Protein AF-A0AA94JMG3-F1 (afdb_monomer)

Radius of gyration: 19.91 Å; Cα contacts (8 Å, |Δi|>4): 118; chains: 1; bounding box: 40×48×63 Å

Sequence (187 aa):
MLKREDYLAIIEEIRNTDKKSIDEFIEKILEPIRSENENFIEILYKDIFYLIKDIDRKGENDLLIENGDLILENGEIKLTGYQSRLHNLSIWLHMEVCKKFMEENPFKFTENMENFETNFLKKPNYTPEYKAKLDKIKRSLKKERKLNLGENDSFWNKILDIDNLELKPNIAGIGLNFNEIINKFRK

Structure (mmCIF, N/CA/C/O backbone):
data_AF-A0AA94JMG3-F1
#
_entry.id   AF-A0AA94JMG3-F1
#
loop_
_atom_site.group_PDB
_atom_site.id
_atom_site.type_symbol
_atom_site.label_atom_id
_atom_site.label_alt_id
_atom_site.label_comp_id
_atom_site.label_asym_id
_atom_site.label_entity_id
_atom_site.label_seq_id
_atom_site.pdbx_PDB_ins_code
_atom_site.Cartn_x
_atom_site.Cartn_y
_atom_site.Cartn_z
_atom_site.occupancy
_atom_site.B_iso_or_equiv
_atom_site.auth_seq_id
_atom_site.auth_comp_id
_atom_site.auth_asym_id
_atom_site.auth_atom_id
_atom_site.pdbx_PDB_model_num
ATOM 1 N N . MET A 1 1 ? -15.130 -8.230 8.789 1.00 62.94 1 MET A N 1
ATOM 2 C CA . MET A 1 1 ? -13.656 -8.220 8.692 1.00 62.94 1 MET A CA 1
ATOM 3 C C . MET A 1 1 ? -13.246 -9.166 7.578 1.00 62.94 1 MET A C 1
ATOM 5 O O . MET A 1 1 ? -13.443 -10.369 7.720 1.00 62.94 1 MET A O 1
ATOM 9 N N . LEU A 1 2 ? -12.743 -8.615 6.472 1.00 76.62 2 LEU A N 1
ATOM 10 C CA . LEU A 1 2 ? -12.235 -9.385 5.330 1.00 76.62 2 LEU A CA 1
ATOM 11 C C . LEU A 1 2 ? -11.168 -10.396 5.735 1.00 76.62 2 LEU A C 1
ATOM 13 O O . LEU A 1 2 ? -10.372 -10.154 6.653 1.00 76.62 2 LEU A O 1
ATOM 17 N N . LYS A 1 3 ? -11.124 -11.508 5.004 1.00 82.31 3 LYS A N 1
ATOM 18 C CA . LYS A 1 3 ? -10.050 -12.487 5.124 1.00 82.31 3 LYS A CA 1
ATOM 19 C C . LYS A 1 3 ? -8.797 -11.940 4.454 1.00 82.31 3 LYS A C 1
ATOM 21 O O . LYS A 1 3 ? -8.853 -11.112 3.551 1.00 82.31 3 LYS A O 1
ATOM 26 N N . ARG A 1 4 ? -7.636 -12.421 4.895 1.00 82.31 4 ARG A N 1
ATOM 27 C CA . ARG A 1 4 ? -6.336 -12.004 4.351 1.00 82.31 4 ARG A CA 1
ATOM 28 C C . ARG A 1 4 ? -6.223 -12.309 2.856 1.00 82.31 4 ARG A C 1
ATOM 30 O O . ARG A 1 4 ? -5.661 -11.524 2.106 1.00 82.31 4 ARG A O 1
ATOM 37 N N . GLU A 1 5 ? -6.808 -13.414 2.418 1.00 83.06 5 GLU A N 1
ATOM 38 C CA . GLU A 1 5 ? -6.897 -13.806 1.013 1.00 83.06 5 GLU A CA 1
ATOM 39 C C . GLU A 1 5 ? -7.604 -12.756 0.148 1.00 83.06 5 GLU A C 1
ATOM 41 O O . GLU A 1 5 ? -7.186 -12.538 -0.988 1.00 83.06 5 GLU A O 1
ATOM 46 N N . ASP A 1 6 ? -8.608 -12.070 0.695 1.00 86.00 6 ASP A N 1
ATOM 47 C CA . ASP A 1 6 ? -9.383 -11.069 -0.037 1.00 86.00 6 ASP A CA 1
ATOM 48 C C . ASP A 1 6 ? -8.525 -9.828 -0.339 1.00 86.00 6 ASP A C 1
ATOM 50 O O . ASP A 1 6 ? -8.570 -9.296 -1.446 1.00 86.00 6 ASP A O 1
ATOM 54 N N . TYR A 1 7 ? -7.656 -9.418 0.594 1.00 86.94 7 TYR A N 1
ATOM 55 C CA . TYR A 1 7 ? -6.696 -8.328 0.363 1.00 86.94 7 TYR A CA 1
ATOM 56 C C . TYR A 1 7 ? -5.711 -8.660 -0.761 1.00 86.94 7 TYR A C 1
ATOM 58 O O . TYR A 1 7 ? -5.413 -7.804 -1.591 1.00 86.94 7 TYR A O 1
ATOM 66 N N . LEU A 1 8 ? -5.229 -9.905 -0.831 1.00 87.25 8 LEU A N 1
ATOM 67 C CA . LEU A 1 8 ? -4.339 -10.335 -1.915 1.00 87.25 8 LEU A CA 1
ATOM 68 C C . LEU A 1 8 ? -5.051 -10.319 -3.265 1.00 87.25 8 LEU A C 1
ATOM 70 O O . LEU A 1 8 ? -4.459 -9.882 -4.246 1.00 87.25 8 LEU A O 1
ATOM 74 N N . ALA A 1 9 ? -6.310 -10.759 -3.312 1.00 86.19 9 ALA A N 1
ATOM 75 C CA . ALA A 1 9 ? -7.111 -10.713 -4.530 1.00 86.19 9 ALA A CA 1
ATOM 76 C C . ALA A 1 9 ? -7.317 -9.268 -5.012 1.00 86.19 9 ALA A C 1
ATOM 78 O O . ALA A 1 9 ? -7.120 -8.987 -6.191 1.00 86.19 9 ALA A O 1
ATOM 79 N N . ILE A 1 10 ? -7.617 -8.344 -4.093 1.00 87.38 10 ILE A N 1
ATOM 80 C CA . ILE A 1 10 ? -7.746 -6.911 -4.387 1.00 87.38 10 ILE A CA 1
ATOM 81 C C . ILE A 1 10 ? -6.427 -6.349 -4.930 1.00 87.38 10 ILE A C 1
ATOM 83 O O . ILE A 1 10 ? -6.424 -5.692 -5.969 1.00 87.38 10 ILE A O 1
ATOM 87 N N . ILE A 1 11 ? -5.297 -6.633 -4.272 1.00 87.62 11 ILE A N 1
ATOM 88 C CA . ILE A 1 11 ? -3.964 -6.189 -4.714 1.00 87.62 11 ILE A CA 1
ATOM 89 C C . ILE A 1 11 ? -3.651 -6.710 -6.120 1.00 87.62 11 ILE A C 1
ATOM 91 O O . ILE A 1 11 ? -3.159 -5.955 -6.959 1.00 87.62 11 ILE A O 1
ATOM 95 N N . GLU A 1 12 ? -3.936 -7.980 -6.398 1.00 83.06 12 GLU A N 1
ATOM 96 C CA . GLU A 1 12 ? -3.736 -8.560 -7.725 1.00 83.06 12 GLU A CA 1
ATOM 97 C C . GLU A 1 12 ? -4.670 -7.939 -8.773 1.00 83.06 12 GLU A C 1
ATOM 99 O O . GLU A 1 12 ? -4.230 -7.665 -9.889 1.00 83.06 12 GLU A O 1
ATOM 104 N N . GLU A 1 13 ? -5.929 -7.639 -8.442 1.00 82.56 13 GLU A N 1
ATOM 105 C CA . GLU A 1 13 ? -6.830 -6.936 -9.364 1.00 82.56 13 GLU A CA 1
ATOM 106 C C . GLU A 1 13 ? -6.318 -5.519 -9.667 1.00 82.56 13 GLU A C 1
ATOM 108 O O . GLU A 1 13 ? -6.234 -5.135 -10.836 1.00 82.56 13 GLU A O 1
ATOM 113 N N . ILE A 1 14 ? -5.876 -4.762 -8.655 1.00 80.75 14 ILE A N 1
ATOM 114 C CA . ILE A 1 14 ? -5.303 -3.415 -8.840 1.00 80.75 14 ILE A CA 1
ATOM 115 C C . ILE A 1 14 ? -4.119 -3.450 -9.809 1.00 80.75 14 ILE A C 1
ATOM 117 O O . ILE A 1 14 ? -3.979 -2.548 -10.639 1.00 80.75 14 ILE A O 1
ATOM 121 N N . ARG A 1 15 ? -3.277 -4.486 -9.709 1.00 77.31 15 ARG A N 1
ATOM 122 C CA . ARG A 1 15 ? -2.100 -4.678 -10.565 1.00 77.31 15 ARG A CA 1
ATOM 123 C C .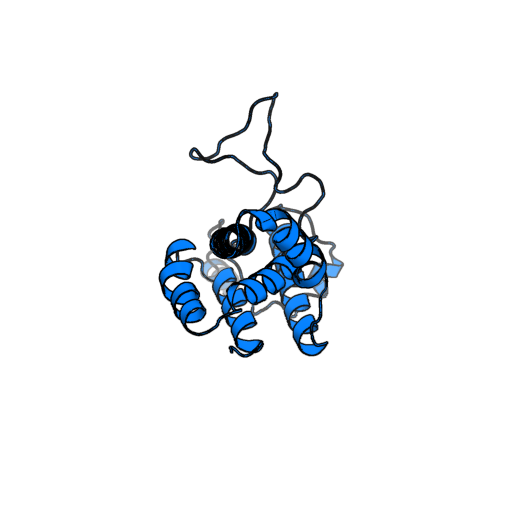 ARG A 1 15 ? -2.457 -5.068 -11.997 1.00 77.31 15 ARG A C 1
ATOM 125 O O . ARG A 1 15 ? -1.838 -4.548 -12.915 1.00 77.31 15 ARG A O 1
ATOM 132 N N . ASN A 1 16 ? -3.428 -5.963 -12.183 1.00 68.75 16 ASN A N 1
ATOM 133 C CA . ASN A 1 16 ? -3.716 -6.597 -13.477 1.00 68.75 16 ASN A CA 1
ATOM 134 C C . ASN A 1 16 ? -4.767 -5.862 -14.324 1.00 68.75 16 ASN A C 1
ATOM 136 O O . ASN A 1 16 ? -5.059 -6.271 -15.450 1.00 68.75 16 ASN A O 1
ATOM 140 N N . THR A 1 17 ? -5.379 -4.799 -13.803 1.00 60.16 17 THR A N 1
ATOM 141 C CA . THR A 1 17 ? -6.456 -4.116 -14.523 1.00 60.16 17 THR A CA 1
ATOM 142 C C . THR A 1 17 ? -5.913 -3.048 -15.475 1.00 60.16 17 THR A C 1
ATOM 144 O O . THR A 1 17 ? -5.851 -1.870 -15.131 1.00 60.16 17 THR A O 1
ATOM 147 N N . ASP A 1 18 ? -5.616 -3.446 -16.714 1.00 53.00 18 ASP A N 1
ATOM 148 C CA . ASP A 1 18 ? -5.257 -2.531 -17.817 1.00 53.00 18 ASP A CA 1
ATOM 149 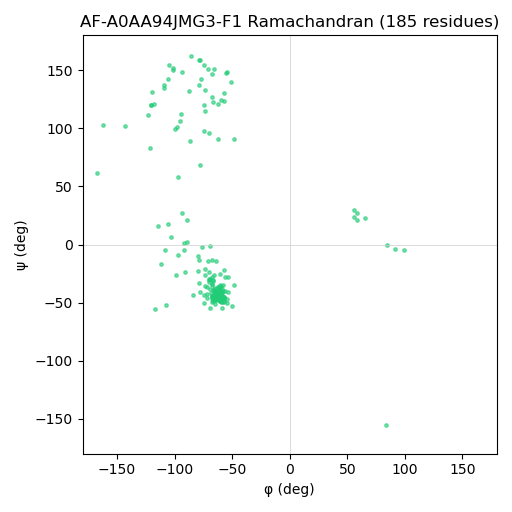C C . ASP A 1 18 ? -6.431 -1.633 -18.273 1.00 53.00 18 ASP A C 1
ATOM 151 O O . ASP A 1 18 ? -6.237 -0.685 -19.030 1.00 53.00 18 ASP A O 1
ATOM 155 N N . LYS A 1 19 ? -7.672 -1.935 -17.855 1.00 49.75 19 LYS A N 1
ATOM 156 C CA . LYS A 1 19 ? -8.902 -1.360 -18.442 1.00 49.75 19 LYS A CA 1
ATOM 157 C C . LYS A 1 19 ? -9.707 -0.402 -17.560 1.00 49.75 19 LYS A C 1
ATOM 159 O O . LYS A 1 19 ? -10.564 0.288 -18.099 1.00 49.75 19 LYS A O 1
ATOM 164 N N . LYS A 1 20 ? -9.490 -0.368 -16.242 1.00 58.34 20 LYS A N 1
ATOM 165 C CA . LYS A 1 20 ? -10.270 0.469 -15.309 1.00 58.34 20 LYS A CA 1
ATOM 166 C C . LYS A 1 20 ? -9.401 1.612 -14.788 1.00 58.34 20 LYS A C 1
ATOM 168 O O . LYS A 1 20 ? -8.257 1.385 -14.366 1.00 58.34 20 LYS A O 1
ATOM 173 N N . SER A 1 21 ? -9.954 2.825 -14.777 1.00 74.25 21 SER A N 1
ATOM 174 C CA . SER A 1 21 ? -9.345 3.948 -14.053 1.00 74.25 21 SER A CA 1
ATOM 175 C C . SER A 1 21 ? -9.144 3.560 -12.580 1.00 74.25 21 SER A C 1
ATOM 177 O O . SER A 1 21 ? -9.919 2.769 -12.037 1.00 74.25 21 SER A O 1
ATOM 179 N N . ILE A 1 22 ? -8.089 4.074 -11.939 1.00 78.81 22 ILE A N 1
ATOM 180 C CA . ILE A 1 22 ? -7.898 3.900 -10.489 1.00 78.81 22 ILE A CA 1
ATOM 181 C C . ILE A 1 22 ? -9.101 4.486 -9.739 1.00 78.81 22 ILE A C 1
ATOM 183 O O . ILE A 1 22 ? -9.591 3.842 -8.817 1.00 78.81 22 ILE A O 1
ATOM 187 N N . ASP A 1 23 ? -9.637 5.615 -10.203 1.00 77.81 23 ASP A N 1
ATOM 188 C CA . ASP A 1 23 ? -10.803 6.269 -9.598 1.00 77.81 23 ASP A CA 1
ATOM 189 C C . ASP A 1 23 ? -12.049 5.381 -9.670 1.00 77.81 23 ASP A C 1
ATOM 191 O O . ASP A 1 23 ? -12.720 5.151 -8.669 1.00 77.81 23 ASP A O 1
ATOM 195 N N . GLU A 1 24 ? -12.307 4.775 -10.834 1.00 81.75 24 GLU A N 1
ATOM 196 C CA . GLU A 1 24 ? -13.434 3.853 -11.004 1.00 81.75 24 GLU A CA 1
ATOM 197 C C . GLU A 1 24 ? -13.297 2.622 -10.094 1.00 81.75 24 GLU A C 1
ATOM 199 O O . GLU A 1 24 ? -14.288 2.107 -9.572 1.00 81.75 24 GLU A O 1
ATOM 204 N N . PHE A 1 25 ? -12.068 2.139 -9.896 1.00 83.50 25 PHE A N 1
ATOM 205 C CA . PHE A 1 25 ? -11.799 1.031 -8.986 1.00 83.50 25 PHE A CA 1
ATOM 206 C C . PHE A 1 25 ? -12.024 1.429 -7.522 1.00 83.50 25 PHE A C 1
ATOM 208 O O . PHE A 1 25 ? -12.624 0.661 -6.768 1.00 83.50 25 PHE A O 1
ATOM 215 N N . ILE A 1 26 ? -11.591 2.627 -7.125 1.00 84.88 26 ILE A N 1
ATOM 216 C CA . ILE A 1 26 ? -11.835 3.168 -5.785 1.00 84.88 26 ILE A CA 1
ATOM 217 C C . ILE A 1 26 ? -13.343 3.245 -5.522 1.00 84.88 26 ILE A C 1
ATOM 219 O O . ILE A 1 26 ? -13.825 2.640 -4.565 1.00 84.88 26 ILE A O 1
ATOM 223 N N . GLU A 1 27 ? -14.093 3.905 -6.405 1.00 85.06 27 GLU A N 1
ATOM 224 C CA . GLU A 1 27 ? -15.528 4.149 -6.225 1.00 85.06 27 GLU A CA 1
ATOM 225 C C . GLU A 1 27 ? -16.361 2.865 -6.224 1.00 85.06 27 GLU A C 1
ATOM 227 O O . GLU A 1 27 ? -17.278 2.716 -5.417 1.00 85.06 27 GLU A O 1
ATOM 232 N N . LYS A 1 28 ? -16.075 1.928 -7.138 1.00 84.12 28 LYS A N 1
ATOM 233 C CA . LYS A 1 28 ? -16.925 0.743 -7.335 1.00 84.12 28 LYS A CA 1
ATOM 234 C C . LYS A 1 28 ? -16.516 -0.461 -6.499 1.00 84.12 28 LYS A C 1
ATOM 236 O O . LYS A 1 28 ? -17.350 -1.340 -6.301 1.00 84.12 28 LYS A O 1
ATOM 241 N N . ILE A 1 29 ? -15.256 -0.542 -6.069 1.00 86.19 29 ILE A N 1
ATOM 242 C CA . ILE A 1 29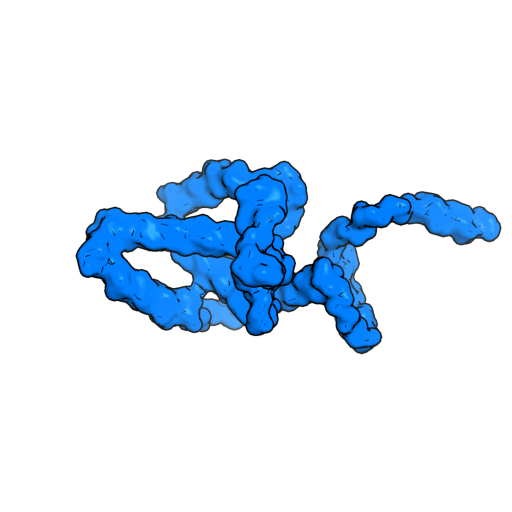 ? -14.723 -1.712 -5.358 1.00 86.19 29 ILE A CA 1
ATOM 243 C C . ILE A 1 29 ? -14.294 -1.338 -3.942 1.00 86.19 29 ILE A C 1
ATOM 245 O O . ILE A 1 29 ? -14.777 -1.942 -2.989 1.00 86.19 29 ILE A O 1
ATOM 249 N N . LEU A 1 30 ? -13.413 -0.350 -3.776 1.00 88.56 30 LEU A N 1
ATOM 250 C CA . LEU A 1 30 ? -12.808 -0.077 -2.467 1.00 88.56 30 LEU A CA 1
ATOM 251 C C . LEU A 1 30 ? -13.768 0.608 -1.489 1.00 88.56 30 LEU A C 1
ATOM 253 O O . LEU A 1 30 ? -13.831 0.199 -0.331 1.00 88.56 30 LEU A O 1
ATOM 257 N N . GLU A 1 31 ? -14.531 1.606 -1.936 1.00 88.31 31 GLU A N 1
ATOM 258 C CA . GLU A 1 31 ? -15.482 2.339 -1.087 1.00 88.31 31 GLU A CA 1
ATOM 259 C C . GLU A 1 31 ? -16.618 1.454 -0.532 1.00 88.31 31 GLU A C 1
ATOM 261 O O . GLU A 1 31 ? -16.859 1.482 0.680 1.00 88.31 31 GLU A O 1
ATOM 266 N N . PRO A 1 32 ? -17.268 0.578 -1.329 1.00 88.88 32 PRO A N 1
ATOM 267 C CA . PRO A 1 32 ? -18.232 -0.378 -0.785 1.00 88.88 32 PRO A CA 1
ATOM 268 C C . PRO A 1 32 ? -17.623 -1.277 0.297 1.00 88.88 32 PRO A C 1
ATOM 270 O O . PRO A 1 32 ? -18.186 -1.420 1.380 1.00 88.88 32 PRO A O 1
ATOM 273 N N . ILE A 1 33 ? -16.427 -1.818 0.051 1.00 87.69 33 ILE A N 1
ATOM 274 C CA . ILE A 1 33 ? -15.742 -2.715 0.989 1.00 87.69 33 ILE A CA 1
ATOM 275 C C . ILE A 1 33 ? -15.364 -1.990 2.289 1.00 87.69 33 ILE A C 1
ATOM 277 O O . ILE A 1 33 ? -15.504 -2.559 3.380 1.00 87.69 33 ILE A O 1
ATOM 281 N N . ARG A 1 34 ? -14.911 -0.735 2.183 1.00 87.88 34 ARG A N 1
ATOM 282 C CA . ARG A 1 34 ? -14.611 0.147 3.317 1.00 87.88 34 ARG A CA 1
ATOM 283 C C . ARG A 1 34 ? -15.827 0.323 4.219 1.00 87.88 34 ARG A C 1
ATOM 285 O O . ARG A 1 34 ? -15.684 0.211 5.434 1.00 87.88 34 ARG A O 1
ATOM 292 N N . SER A 1 35 ? -17.009 0.559 3.645 1.00 84.44 35 SER A N 1
ATOM 293 C CA . SER A 1 35 ? -18.238 0.788 4.420 1.00 84.44 35 SER A CA 1
ATOM 294 C C . SER A 1 35 ? -18.622 -0.396 5.320 1.00 84.44 35 SER A C 1
ATOM 296 O O . SER A 1 35 ? -19.243 -0.214 6.366 1.00 84.44 35 SER A O 1
ATOM 298 N N . GLU A 1 36 ? -18.183 -1.603 4.960 1.00 85.62 36 GLU A N 1
ATOM 299 C CA . GLU A 1 36 ? -18.453 -2.841 5.693 1.00 85.62 36 GLU A CA 1
ATOM 300 C C . GLU A 1 36 ? -17.307 -3.255 6.641 1.00 85.62 36 GLU A C 1
ATOM 302 O O . GLU A 1 36 ? -17.446 -4.210 7.414 1.00 85.62 36 GLU A O 1
ATOM 307 N N . ASN A 1 37 ? -16.144 -2.590 6.582 1.00 86.62 37 ASN A N 1
ATOM 308 C CA . ASN A 1 37 ? -14.925 -3.018 7.273 1.00 86.62 37 ASN A CA 1
ATOM 309 C C . ASN A 1 37 ? -14.103 -1.831 7.812 1.00 86.62 37 ASN A C 1
ATOM 311 O O . ASN A 1 37 ? -13.292 -1.239 7.107 1.00 86.62 37 ASN A O 1
ATOM 315 N N . GLU A 1 38 ? -14.221 -1.587 9.118 1.00 84.94 38 GLU A N 1
ATOM 316 C CA . GLU A 1 38 ? -13.675 -0.418 9.835 1.00 84.94 38 GLU A CA 1
ATOM 317 C C . GLU A 1 38 ? -12.155 -0.186 9.708 1.00 84.94 38 GLU A C 1
ATOM 319 O O . GLU A 1 38 ? -11.709 0.954 9.775 1.00 84.94 38 GLU A O 1
ATOM 324 N N . ASN A 1 39 ? -11.361 -1.245 9.503 1.00 88.25 39 ASN A N 1
ATOM 325 C CA . ASN A 1 39 ? -9.891 -1.169 9.403 1.00 88.25 39 ASN A CA 1
ATOM 326 C C . ASN A 1 39 ? -9.358 -1.535 8.005 1.00 88.25 39 ASN A C 1
ATOM 328 O O . ASN A 1 39 ? -8.190 -1.904 7.847 1.00 88.25 39 ASN A O 1
ATOM 332 N N . PHE A 1 40 ? -10.233 -1.554 6.996 1.00 92.75 40 PHE A N 1
ATOM 333 C CA . PHE A 1 40 ? -9.880 -1.999 5.649 1.00 92.75 40 PHE A CA 1
ATOM 334 C C . PHE A 1 40 ? -8.785 -1.134 5.019 1.00 92.75 40 PHE A C 1
ATOM 336 O O . PHE A 1 40 ? -7.805 -1.675 4.505 1.00 92.75 40 PHE A O 1
ATOM 343 N N . ILE A 1 41 ? -8.934 0.190 5.103 1.00 94.06 41 ILE A N 1
ATOM 344 C CA . ILE A 1 41 ? -8.009 1.163 4.510 1.00 94.06 41 ILE A CA 1
ATOM 345 C C . ILE A 1 41 ? -6.617 1.010 5.113 1.00 94.06 41 ILE A C 1
ATOM 347 O O . ILE A 1 41 ? -5.637 0.897 4.383 1.00 94.06 41 ILE A O 1
ATOM 351 N N . GLU A 1 42 ? -6.520 0.927 6.436 1.00 94.12 42 GLU A N 1
ATOM 352 C CA . GLU A 1 42 ? -5.259 0.787 7.150 1.00 94.12 42 GLU A CA 1
ATOM 353 C C . GLU A 1 42 ? -4.562 -0.520 6.779 1.00 94.12 42 GLU A C 1
ATOM 355 O O . GLU A 1 42 ? -3.366 -0.524 6.484 1.00 94.12 42 GLU A O 1
ATOM 360 N N . ILE A 1 43 ? -5.295 -1.638 6.764 1.00 93.06 43 ILE A N 1
ATOM 361 C CA . ILE A 1 43 ? -4.725 -2.945 6.426 1.00 93.06 43 ILE A CA 1
ATOM 362 C C . ILE A 1 43 ? -4.250 -2.971 4.970 1.00 93.06 43 ILE A C 1
ATOM 364 O O . ILE A 1 43 ? -3.114 -3.379 4.719 1.00 93.06 43 ILE A O 1
ATOM 368 N N . LEU A 1 44 ? -5.075 -2.505 4.029 1.00 94.00 44 LEU A N 1
ATOM 369 C CA . LEU A 1 44 ? -4.705 -2.435 2.617 1.00 94.00 44 LEU A CA 1
ATOM 370 C C . LEU A 1 44 ? -3.501 -1.508 2.411 1.00 94.00 44 LEU A C 1
ATOM 372 O O . LEU A 1 44 ? -2.577 -1.861 1.679 1.00 94.00 44 LEU A O 1
ATOM 376 N N . TYR A 1 45 ? -3.459 -0.370 3.112 1.00 94.62 45 TYR A N 1
ATOM 377 C CA . TYR A 1 45 ? -2.324 0.548 3.080 1.00 94.62 45 TYR A CA 1
ATOM 378 C C . TYR A 1 45 ? -1.052 -0.124 3.577 1.00 94.62 45 TYR A C 1
ATOM 380 O O . TYR A 1 45 ? -0.015 -0.037 2.928 1.00 94.62 45 TYR A O 1
ATOM 388 N N . LYS A 1 46 ? -1.120 -0.857 4.687 1.00 94.38 46 LYS A N 1
ATOM 389 C CA . LYS A 1 46 ? 0.026 -1.586 5.234 1.00 94.38 46 LYS A CA 1
ATOM 390 C C . LYS A 1 46 ? 0.574 -2.629 4.264 1.00 94.38 46 LYS A C 1
ATOM 392 O O . LYS A 1 46 ? 1.794 -2.722 4.090 1.00 94.38 46 LYS A O 1
ATOM 397 N N . ASP A 1 47 ? -0.310 -3.386 3.625 1.00 93.81 47 ASP A N 1
ATOM 398 C CA . ASP A 1 47 ? 0.074 -4.422 2.671 1.00 93.81 47 ASP A CA 1
ATOM 399 C C . ASP A 1 47 ? 0.694 -3.797 1.413 1.00 93.81 47 ASP A C 1
ATOM 401 O O . ASP A 1 47 ? 1.787 -4.192 1.005 1.00 93.81 47 ASP A O 1
ATOM 405 N N . ILE A 1 48 ? 0.073 -2.757 0.848 1.00 93.00 48 ILE A N 1
ATOM 406 C CA . ILE A 1 48 ? 0.597 -2.041 -0.323 1.00 93.00 48 ILE A CA 1
ATOM 407 C C . ILE A 1 48 ? 1.911 -1.329 -0.005 1.00 93.00 48 ILE A C 1
ATOM 409 O O . ILE A 1 48 ? 2.869 -1.466 -0.765 1.00 93.00 48 ILE A O 1
ATOM 413 N N . PHE A 1 49 ? 2.001 -0.648 1.137 1.00 92.62 49 PHE A N 1
ATOM 414 C CA . PHE A 1 49 ? 3.230 -0.019 1.610 1.00 92.62 49 PHE A CA 1
ATOM 415 C C . PHE A 1 49 ? 4.353 -1.047 1.723 1.00 92.62 49 PHE A C 1
ATOM 417 O O . PHE A 1 49 ? 5.460 -0.810 1.250 1.00 92.62 49 PHE A O 1
ATOM 424 N N . TYR A 1 50 ? 4.079 -2.227 2.288 1.00 92.56 50 TYR A N 1
ATOM 425 C CA . TYR A 1 50 ? 5.065 -3.304 2.344 1.00 92.56 50 TYR A CA 1
ATOM 426 C C . TYR A 1 50 ? 5.546 -3.725 0.952 1.00 92.56 50 TYR A C 1
ATOM 428 O O . TYR A 1 50 ? 6.744 -3.973 0.773 1.00 92.56 50 TYR A O 1
ATOM 436 N N . LEU A 1 51 ? 4.635 -3.811 -0.020 1.00 90.75 51 LEU A N 1
ATOM 437 C CA . LEU A 1 51 ? 4.959 -4.189 -1.390 1.00 90.75 51 LEU A CA 1
ATOM 438 C C . LEU A 1 51 ? 5.865 -3.153 -2.053 1.00 90.75 51 LEU A C 1
ATOM 440 O O . LEU A 1 51 ? 6.917 -3.546 -2.545 1.00 90.75 51 LEU A O 1
ATOM 444 N N . ILE A 1 52 ? 5.508 -1.867 -2.017 1.00 88.19 52 ILE A N 1
ATOM 445 C CA . ILE A 1 52 ? 6.246 -0.797 -2.713 1.00 88.19 52 ILE A CA 1
ATOM 446 C C . ILE A 1 52 ? 7.504 -0.333 -1.971 1.00 88.19 52 ILE A C 1
ATOM 448 O O . ILE A 1 52 ? 8.450 0.148 -2.589 1.00 88.19 52 ILE A O 1
ATOM 452 N N . LYS A 1 53 ? 7.575 -0.535 -0.652 1.00 86.81 53 LYS A N 1
ATOM 453 C CA . LYS A 1 53 ? 8.748 -0.162 0.142 1.00 86.81 53 LYS A CA 1
ATOM 454 C C . LYS A 1 53 ? 10.011 -0.845 -0.392 1.00 86.81 53 LYS A C 1
ATOM 456 O O . LYS A 1 53 ? 10.047 -2.069 -0.547 1.00 86.81 53 LYS A O 1
ATOM 461 N N . ASP A 1 54 ? 11.074 -0.073 -0.595 1.00 80.94 54 ASP A N 1
ATOM 462 C CA . ASP A 1 54 ? 12.373 -0.543 -1.102 1.00 80.94 54 ASP A CA 1
ATOM 463 C C . ASP A 1 54 ? 12.283 -1.226 -2.489 1.00 80.94 54 ASP A C 1
ATOM 465 O O . ASP A 1 54 ? 13.055 -2.150 -2.800 1.00 80.94 54 ASP A O 1
ATOM 469 N N . ILE A 1 55 ? 11.284 -0.851 -3.298 1.00 79.44 55 ILE A N 1
ATOM 470 C CA . ILE A 1 55 ? 11.252 -1.156 -4.736 1.00 79.44 55 ILE A CA 1
ATOM 471 C C . ILE A 1 55 ? 12.049 -0.111 -5.513 1.00 79.44 55 ILE A C 1
ATOM 473 O O . ILE A 1 55 ? 12.835 -0.493 -6.382 1.00 79.44 55 ILE A O 1
ATOM 477 N N . ASP A 1 56 ? 11.880 1.160 -5.166 1.00 71.94 56 ASP A N 1
ATOM 478 C CA . ASP A 1 56 ? 12.552 2.275 -5.824 1.00 71.94 56 ASP A CA 1
ATOM 479 C C . ASP A 1 56 ? 14.004 2.395 -5.366 1.00 71.94 56 ASP A C 1
ATOM 481 O O . ASP A 1 56 ? 14.343 2.157 -4.199 1.00 71.94 56 ASP A O 1
ATOM 485 N N . ARG A 1 57 ? 14.892 2.752 -6.295 1.00 70.31 57 ARG A N 1
ATOM 486 C CA . ARG A 1 57 ? 16.270 3.112 -5.948 1.00 70.31 57 ARG A CA 1
ATOM 487 C C . ARG A 1 57 ? 16.299 4.536 -5.402 1.00 70.31 57 ARG A C 1
ATOM 489 O O . ARG A 1 57 ? 15.428 5.351 -5.676 1.00 70.31 57 ARG A O 1
ATOM 496 N N . LYS A 1 58 ? 17.348 4.863 -4.649 1.00 66.94 58 LYS A N 1
ATOM 497 C CA . LYS A 1 58 ? 17.585 6.244 -4.213 1.00 66.94 58 LYS A CA 1
ATOM 498 C C . LYS A 1 58 ? 17.667 7.160 -5.445 1.00 66.94 58 LYS A C 1
ATOM 500 O O . LYS A 1 58 ? 18.520 6.911 -6.295 1.00 66.94 58 LYS A O 1
ATOM 505 N N . GLY A 1 59 ? 16.832 8.199 -5.514 1.00 60.12 59 GLY A N 1
ATOM 506 C CA . GLY A 1 59 ? 16.745 9.094 -6.674 1.00 60.12 59 GLY A CA 1
ATOM 507 C C . GLY A 1 59 ? 15.584 8.794 -7.636 1.00 60.12 59 GLY A C 1
ATOM 508 O O . GLY A 1 59 ? 15.420 9.510 -8.622 1.00 60.12 59 GLY A O 1
ATOM 509 N N . GLU A 1 60 ? 14.826 7.716 -7.409 1.00 65.38 60 GLU A N 1
ATOM 510 C CA . GLU A 1 60 ? 13.653 7.329 -8.203 1.00 65.38 60 GLU A CA 1
ATOM 511 C C . GLU A 1 60 ? 12.354 7.713 -7.501 1.00 65.38 60 GLU A C 1
ATOM 513 O O . GLU A 1 60 ? 12.285 7.728 -6.275 1.00 65.38 60 GLU A O 1
ATOM 518 N N . ASN A 1 61 ? 11.324 7.983 -8.302 1.00 60.44 61 ASN A N 1
ATOM 519 C CA . ASN A 1 61 ? 10.036 8.531 -7.893 1.00 60.44 61 ASN A CA 1
ATOM 520 C C . ASN A 1 61 ? 10.146 9.897 -7.186 1.00 60.44 61 ASN A C 1
ATOM 522 O O . ASN A 1 61 ? 9.213 10.333 -6.514 1.00 60.44 61 ASN A O 1
ATOM 526 N N . ASP A 1 62 ? 11.264 10.592 -7.412 1.00 66.31 62 ASP A N 1
ATOM 527 C CA . ASP A 1 62 ? 11.506 11.981 -7.030 1.00 66.31 62 ASP A CA 1
ATOM 528 C C . ASP A 1 62 ? 10.965 12.930 -8.108 1.00 66.31 62 ASP A C 1
ATOM 530 O O . ASP A 1 62 ? 10.752 12.538 -9.255 1.00 66.31 62 ASP A O 1
ATOM 534 N N . LEU A 1 63 ? 10.772 14.204 -7.763 1.00 70.81 63 LEU A N 1
ATOM 535 C CA . LEU A 1 63 ? 10.417 15.232 -8.744 1.00 70.81 63 LEU A CA 1
ATOM 536 C C . LEU A 1 63 ? 11.517 15.320 -9.811 1.00 70.81 63 LEU A C 1
ATOM 538 O O . LEU A 1 63 ? 12.687 15.533 -9.480 1.00 70.81 63 LEU A O 1
ATOM 542 N N . LEU A 1 64 ? 11.155 15.174 -11.087 1.00 74.56 64 LEU A N 1
ATOM 543 C CA . LEU A 1 64 ? 12.117 15.337 -12.167 1.00 74.56 64 LEU A CA 1
ATOM 544 C C . LEU A 1 64 ? 12.423 16.825 -12.347 1.00 74.56 64 LEU A C 1
ATOM 546 O O . LEU A 1 64 ? 11.543 17.630 -12.659 1.00 74.56 64 LEU A O 1
ATOM 550 N N . ILE A 1 65 ? 13.697 17.165 -12.170 1.00 70.88 65 ILE A N 1
ATOM 551 C CA . ILE A 1 65 ? 14.235 18.503 -12.393 1.00 70.88 65 ILE A CA 1
ATOM 552 C C . ILE A 1 65 ? 15.283 18.398 -13.498 1.00 70.88 65 ILE A C 1
ATOM 554 O O . ILE A 1 65 ? 16.281 17.693 -13.335 1.00 70.88 65 ILE A O 1
ATOM 558 N N . GLU A 1 66 ? 15.093 19.120 -14.600 1.00 74.62 66 GLU A N 1
ATOM 559 C CA . GLU A 1 66 ? 16.102 19.252 -15.655 1.00 74.62 66 GLU A CA 1
ATOM 560 C C . GLU A 1 66 ? 16.470 20.727 -15.810 1.00 74.62 66 GLU A C 1
ATOM 562 O O . GLU A 1 66 ? 15.611 21.600 -15.880 1.00 74.62 66 GLU A O 1
ATOM 567 N N . ASN A 1 67 ? 17.773 21.021 -15.826 1.00 77.31 67 ASN A N 1
ATOM 568 C CA . ASN A 1 67 ? 18.315 22.385 -15.933 1.00 77.31 67 ASN A CA 1
ATOM 569 C C . ASN A 1 67 ? 17.828 23.378 -14.856 1.00 77.31 67 ASN A C 1
ATOM 571 O O . ASN A 1 67 ? 17.904 24.586 -15.055 1.00 77.31 67 ASN A O 1
ATOM 575 N N . GLY A 1 68 ? 17.392 22.876 -13.697 1.00 72.38 68 GLY A N 1
ATOM 576 C CA . GLY A 1 68 ? 16.883 23.696 -12.593 1.00 72.38 68 GLY A CA 1
ATOM 577 C C . GLY A 1 68 ? 15.371 23.927 -12.623 1.00 72.38 68 GLY A C 1
ATOM 578 O O . GLY A 1 68 ? 14.847 24.476 -11.657 1.00 72.38 68 GLY A O 1
ATOM 579 N N . ASP A 1 69 ? 14.677 23.447 -13.657 1.00 73.38 69 ASP A N 1
ATOM 580 C CA . ASP A 1 69 ? 13.229 23.566 -13.798 1.00 73.38 69 ASP A CA 1
ATOM 581 C C . ASP A 1 69 ?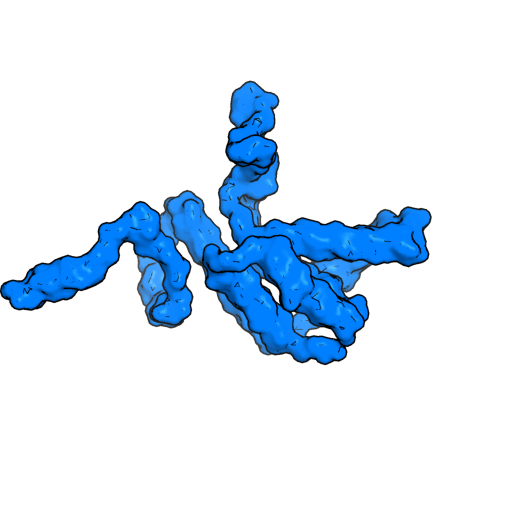 12.525 22.230 -13.533 1.00 73.38 69 ASP A C 1
ATOM 583 O O . ASP A 1 69 ? 13.011 21.158 -13.903 1.00 73.38 69 ASP A O 1
ATOM 587 N N . LEU A 1 70 ? 11.356 22.300 -12.888 1.00 77.56 70 LEU A N 1
ATOM 588 C CA . LEU A 1 70 ? 10.464 21.153 -12.714 1.00 77.56 70 LEU A CA 1
ATOM 589 C C . LEU A 1 70 ? 9.888 20.743 -14.068 1.00 77.56 70 LEU A C 1
ATOM 591 O O . LEU A 1 70 ? 9.282 21.557 -14.768 1.00 77.56 70 LEU A O 1
ATOM 595 N N . ILE A 1 71 ? 10.037 19.469 -14.414 1.00 76.88 71 ILE A N 1
ATOM 596 C CA . ILE A 1 71 ? 9.546 18.943 -15.683 1.00 76.88 71 ILE A CA 1
ATOM 597 C C . ILE A 1 71 ? 8.097 18.506 -15.538 1.00 76.88 71 ILE A C 1
ATOM 599 O O . ILE A 1 71 ? 7.733 17.800 -14.598 1.00 76.88 71 ILE A O 1
ATOM 603 N N . LEU A 1 72 ? 7.271 18.927 -16.494 1.00 71.25 72 LEU A N 1
ATOM 604 C CA . LEU A 1 72 ? 5.875 18.529 -16.595 1.00 71.25 72 LEU A CA 1
ATOM 605 C C . LEU A 1 72 ? 5.688 17.592 -17.791 1.00 71.25 72 LEU A C 1
ATOM 607 O O . LEU A 1 72 ? 6.198 17.855 -18.879 1.00 71.25 72 LEU A O 1
ATOM 611 N N . GLU A 1 73 ? 4.919 16.525 -17.610 1.00 58.97 73 GLU A N 1
ATOM 612 C CA . GLU A 1 73 ? 4.467 15.636 -18.677 1.00 58.97 73 GLU A CA 1
ATOM 613 C C . GLU A 1 73 ? 2.939 15.638 -18.689 1.00 58.97 73 GLU A C 1
ATOM 615 O O . GLU A 1 73 ? 2.298 15.346 -17.687 1.00 58.97 73 GLU A O 1
ATOM 620 N N . ASN A 1 74 ? 2.342 16.043 -19.814 1.00 62.22 74 ASN A N 1
ATOM 621 C CA . ASN A 1 74 ? 0.887 16.193 -19.968 1.00 62.22 74 ASN A CA 1
ATOM 622 C C . ASN A 1 74 ? 0.214 17.120 -18.933 1.00 62.22 74 ASN A C 1
ATOM 624 O O . ASN A 1 74 ? -0.959 16.954 -18.617 1.00 62.22 74 ASN A O 1
ATOM 628 N N . GLY A 1 75 ? 0.943 18.125 -18.433 1.00 60.31 75 GLY A N 1
ATOM 629 C CA . GLY A 1 75 ? 0.439 19.067 -17.426 1.00 60.31 75 GLY A CA 1
ATOM 630 C C . GLY A 1 75 ? 0.556 18.570 -15.982 1.00 60.31 75 GLY A C 1
ATOM 631 O O . GLY A 1 75 ? 0.216 19.311 -15.064 1.00 60.31 75 GLY A O 1
ATOM 632 N N . GLU A 1 76 ? 1.084 17.364 -15.775 1.00 58.75 76 GLU A N 1
ATOM 633 C CA . GLU A 1 76 ? 1.373 16.795 -14.460 1.00 58.75 76 GLU A CA 1
ATOM 634 C C . GLU A 1 76 ? 2.871 16.835 -14.175 1.00 58.75 76 GLU A C 1
ATOM 636 O O . GLU A 1 76 ? 3.691 16.846 -15.094 1.00 58.75 76 GLU A O 1
ATOM 641 N N . ILE A 1 77 ? 3.248 16.866 -12.895 1.00 67.62 77 ILE A N 1
ATOM 642 C CA . ILE A 1 77 ? 4.660 16.842 -12.515 1.00 67.62 77 ILE A CA 1
ATOM 643 C C . ILE A 1 77 ? 5.249 15.486 -12.886 1.00 67.62 77 ILE A C 1
ATOM 645 O O . ILE A 1 77 ? 4.788 14.444 -12.421 1.00 67.62 77 ILE A O 1
ATOM 649 N N . LYS A 1 78 ? 6.299 15.507 -13.704 1.00 71.75 78 LYS A N 1
ATOM 650 C CA . LYS A 1 78 ? 7.030 14.304 -14.064 1.00 71.75 78 LYS A CA 1
ATOM 651 C C . LYS A 1 78 ? 7.866 13.843 -12.877 1.00 71.75 78 LYS A C 1
ATOM 653 O O . LYS A 1 78 ? 8.584 14.632 -12.264 1.00 71.75 78 LYS A O 1
ATOM 658 N N . LEU A 1 79 ? 7.794 12.552 -12.577 1.00 64.81 79 LEU A N 1
ATOM 659 C CA . LEU A 1 79 ? 8.639 11.908 -11.577 1.00 64.81 79 LEU A CA 1
ATOM 660 C C . LEU A 1 79 ? 9.775 11.138 -12.259 1.00 64.81 79 LEU A C 1
ATOM 662 O O . LEU A 1 79 ? 9.645 10.683 -13.398 1.00 64.81 79 LEU A O 1
ATOM 666 N N . THR A 1 80 ? 10.901 10.987 -11.569 1.00 62.62 80 THR A N 1
ATOM 667 C CA . THR A 1 80 ? 11.960 10.055 -11.964 1.00 62.62 80 THR A CA 1
ATOM 668 C C . THR A 1 80 ? 11.444 8.615 -11.806 1.00 62.62 80 THR A C 1
ATOM 670 O O . THR A 1 80 ? 10.670 8.334 -10.904 1.00 62.62 80 THR A O 1
ATOM 673 N N . GLY A 1 81 ? 11.853 7.658 -12.644 1.00 63.53 81 GLY A N 1
ATOM 674 C CA . GLY A 1 81 ? 11.540 6.231 -12.423 1.00 63.53 81 GLY A CA 1
ATOM 675 C C . GLY A 1 81 ? 10.166 5.737 -12.915 1.00 63.53 81 GLY A C 1
ATOM 676 O O . GLY A 1 81 ? 9.618 6.246 -13.889 1.00 63.53 81 GLY A O 1
ATOM 677 N N . TYR A 1 82 ? 9.667 4.653 -12.301 1.00 65.19 82 TYR A N 1
ATOM 678 C CA . TYR A 1 82 ? 8.437 3.949 -12.695 1.00 65.19 82 TYR A CA 1
ATOM 679 C C . TYR A 1 82 ? 7.419 3.935 -11.550 1.00 65.19 82 TYR A C 1
ATOM 681 O O . TYR A 1 82 ? 7.651 3.329 -10.503 1.00 65.19 82 TYR A O 1
ATOM 689 N N . GLN A 1 83 ? 6.251 4.522 -11.807 1.00 68.25 83 GLN A N 1
ATOM 690 C CA . GLN A 1 83 ? 5.104 4.514 -10.905 1.00 68.25 83 GLN A CA 1
ATOM 691 C C . GLN A 1 83 ? 4.169 3.359 -11.262 1.00 68.25 83 GLN A C 1
ATOM 693 O O . GLN A 1 83 ? 3.526 3.349 -12.311 1.00 68.25 83 GLN A O 1
ATOM 698 N N . SER A 1 84 ? 4.072 2.367 -10.380 1.00 77.12 84 SER A N 1
ATOM 699 C CA . SER A 1 84 ? 3.036 1.337 -10.514 1.00 77.12 84 SER A CA 1
ATOM 700 C C . SER A 1 84 ? 1.685 1.855 -10.011 1.00 77.12 84 SER A C 1
ATOM 702 O O . SER A 1 84 ? 1.629 2.738 -9.158 1.00 77.12 84 SER A O 1
ATOM 704 N N . ARG A 1 85 ? 0.578 1.238 -10.443 1.00 81.25 85 ARG A N 1
ATOM 705 C CA . ARG A 1 85 ? -0.772 1.546 -9.919 1.00 81.25 85 ARG A CA 1
ATOM 706 C C . ARG A 1 85 ? -0.863 1.452 -8.388 1.00 81.25 85 ARG A C 1
ATOM 708 O O . ARG A 1 85 ? -1.656 2.159 -7.775 1.00 81.25 85 ARG A O 1
ATOM 715 N N . LEU A 1 86 ? -0.029 0.610 -7.771 1.00 86.81 86 LEU A N 1
ATOM 716 C CA . LEU A 1 86 ? 0.066 0.491 -6.316 1.00 86.81 86 LEU A CA 1
ATOM 717 C C . LEU A 1 86 ? 0.682 1.729 -5.649 1.00 86.81 86 LEU A C 1
ATOM 719 O O . LEU A 1 86 ? 0.311 2.024 -4.519 1.00 86.81 86 LEU A O 1
ATOM 723 N N . HIS A 1 87 ? 1.572 2.466 -6.323 1.00 84.00 87 HIS A N 1
ATOM 724 C CA . HIS A 1 87 ? 2.091 3.733 -5.798 1.00 84.00 87 HIS A CA 1
ATOM 725 C C . HIS A 1 87 ? 0.984 4.787 -5.748 1.00 84.00 87 HIS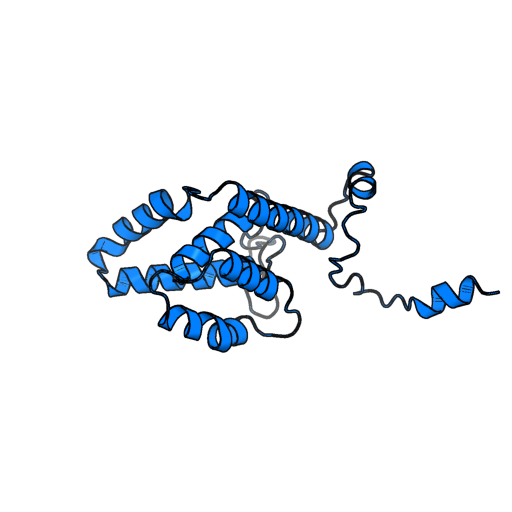 A C 1
ATOM 727 O O . HIS A 1 87 ? 0.728 5.353 -4.687 1.00 84.00 87 HIS A O 1
ATOM 733 N N . ASN A 1 88 ? 0.248 4.957 -6.850 1.00 81.25 88 ASN A N 1
ATOM 734 C CA . ASN A 1 88 ? -0.887 5.881 -6.914 1.00 81.25 88 ASN A CA 1
ATOM 735 C C . ASN A 1 88 ? -1.941 5.547 -5.851 1.00 81.25 88 ASN A C 1
ATOM 737 O O . ASN A 1 88 ? -2.404 6.425 -5.125 1.00 81.25 88 ASN A O 1
ATOM 741 N N . LEU A 1 89 ? -2.276 4.262 -5.700 1.00 87.69 89 LEU A N 1
ATOM 742 C CA . LEU A 1 89 ? -3.229 3.850 -4.678 1.00 87.69 89 LEU A CA 1
ATOM 743 C C . LEU A 1 89 ? -2.683 4.042 -3.256 1.00 87.69 89 LEU A C 1
ATOM 745 O O . LEU A 1 89 ? -3.441 4.400 -2.361 1.00 87.69 89 LEU A O 1
ATOM 749 N N . SER A 1 90 ? -1.380 3.855 -3.033 1.00 90.38 90 SER A N 1
ATOM 750 C CA . SER A 1 90 ? -0.755 4.131 -1.736 1.00 90.38 90 SER A CA 1
ATOM 751 C C . SER A 1 90 ? -0.891 5.597 -1.326 1.00 90.38 90 SER A C 1
ATOM 753 O O . SER A 1 90 ? -1.036 5.867 -0.136 1.00 90.38 90 SER A O 1
ATOM 755 N N . ILE A 1 91 ? -0.855 6.534 -2.280 1.00 85.94 91 ILE A N 1
ATOM 756 C CA . ILE A 1 91 ? -1.080 7.961 -2.013 1.00 85.94 91 ILE A CA 1
ATOM 757 C C . ILE A 1 91 ? -2.526 8.184 -1.569 1.00 85.94 91 ILE A C 1
ATOM 759 O O . ILE A 1 91 ? -2.759 8.805 -0.535 1.00 85.94 91 ILE A O 1
ATOM 763 N N . TRP A 1 92 ? -3.497 7.630 -2.299 1.00 90.00 92 TRP A N 1
ATOM 764 C CA . TRP A 1 92 ? -4.909 7.730 -1.919 1.00 90.00 92 TRP A CA 1
ATOM 765 C C . TRP A 1 92 ? -5.173 7.136 -0.525 1.00 90.00 92 TRP A C 1
ATOM 767 O O . TRP A 1 92 ? -5.766 7.792 0.328 1.00 90.00 92 TRP A O 1
ATOM 777 N N . LEU A 1 93 ? -4.645 5.941 -0.245 1.00 93.56 93 LEU A N 1
ATOM 778 C CA . LEU A 1 93 ? -4.777 5.283 1.058 1.00 93.56 93 LEU A CA 1
ATOM 779 C C . LEU A 1 93 ? -4.166 6.106 2.199 1.00 93.56 93 LEU A C 1
ATOM 781 O O . LEU A 1 93 ? -4.747 6.189 3.280 1.00 93.56 93 LEU A O 1
ATOM 785 N N . HIS A 1 94 ? -3.015 6.735 1.957 1.00 93.25 94 HIS A N 1
ATOM 786 C CA . HIS A 1 94 ? -2.403 7.653 2.912 1.00 93.25 94 HIS A CA 1
ATOM 787 C C . HIS A 1 94 ? -3.321 8.845 3.209 1.00 93.25 94 HIS A C 1
ATOM 789 O O . HIS A 1 94 ? -3.533 9.182 4.374 1.00 93.25 94 HIS A O 1
ATOM 795 N N . MET A 1 95 ? -3.904 9.453 2.172 1.00 91.50 95 MET A N 1
ATOM 796 C CA . MET A 1 95 ? -4.832 10.576 2.325 1.00 91.50 95 MET A CA 1
ATOM 797 C C . MET A 1 95 ? -6.082 10.190 3.120 1.00 91.50 95 MET A C 1
ATOM 799 O O . MET A 1 95 ? -6.522 10.973 3.960 1.00 91.50 95 MET A O 1
ATOM 803 N N . GLU A 1 96 ? -6.615 8.982 2.930 1.00 94.44 96 GLU A N 1
ATOM 804 C CA . GLU A 1 96 ? -7.764 8.494 3.701 1.00 94.44 96 GLU A CA 1
ATOM 805 C C . GLU A 1 96 ? -7.441 8.288 5.187 1.00 94.44 96 GLU A C 1
ATOM 807 O O . GLU A 1 96 ? -8.247 8.652 6.046 1.00 94.44 96 GLU A O 1
ATOM 812 N N . VAL A 1 97 ? -6.249 7.780 5.518 1.00 94.94 97 VAL A N 1
ATOM 813 C CA . VAL A 1 97 ? -5.790 7.695 6.917 1.00 94.94 97 VAL A CA 1
ATOM 814 C C . VAL A 1 97 ? -5.611 9.089 7.519 1.00 94.94 97 VAL A C 1
ATOM 816 O O . VAL A 1 97 ? -6.065 9.344 8.635 1.00 94.94 97 VAL A O 1
ATOM 819 N N . CYS A 1 98 ? -5.009 10.019 6.773 1.00 93.00 98 CYS A N 1
ATOM 820 C CA . CYS A 1 98 ? -4.862 11.401 7.218 1.00 93.00 98 CYS A CA 1
ATOM 821 C C . CYS A 1 98 ? -6.221 12.051 7.490 1.00 93.00 98 CYS A C 1
ATOM 823 O O . CYS A 1 98 ? -6.415 12.663 8.541 1.00 93.00 98 CYS A O 1
ATOM 825 N N . LYS A 1 99 ? -7.177 11.884 6.572 1.00 93.88 99 LYS A N 1
ATOM 826 C CA . LYS A 1 99 ? -8.548 12.374 6.717 1.00 93.88 99 LYS A CA 1
ATOM 827 C C . LYS A 1 99 ? -9.205 11.817 7.976 1.00 93.88 99 LYS A C 1
ATOM 829 O O . LYS A 1 99 ? -9.703 12.603 8.775 1.00 93.88 99 LYS A O 1
ATOM 834 N N . LYS A 1 100 ? -9.115 10.503 8.204 1.00 94.19 100 LYS A N 1
ATOM 835 C CA . LYS A 1 100 ? -9.632 9.855 9.418 1.00 94.19 100 LYS A CA 1
ATOM 836 C C . LYS A 1 100 ? -9.071 10.496 10.691 1.00 94.19 100 LYS A C 1
ATOM 838 O O . LYS A 1 100 ? -9.840 10.901 11.555 1.00 94.19 100 LYS A O 1
ATOM 843 N N . PHE A 1 101 ? -7.753 10.663 10.803 1.00 95.00 101 PHE A N 1
ATOM 844 C CA . PHE A 1 101 ? -7.159 11.266 12.003 1.00 95.00 101 PHE A CA 1
ATOM 845 C C . PHE A 1 101 ? -7.494 12.750 12.176 1.00 95.00 101 PHE A C 1
ATOM 847 O O . PHE A 1 101 ? -7.646 13.207 13.310 1.00 95.00 101 PHE A O 1
ATOM 854 N N . MET A 1 102 ? -7.627 13.501 11.079 1.00 93.69 102 MET A N 1
ATOM 855 C CA . MET A 1 102 ? -8.094 14.888 11.132 1.00 93.69 102 MET A CA 1
ATOM 856 C C . MET A 1 102 ? -9.545 14.987 11.614 1.00 93.69 102 MET A C 1
ATOM 858 O O . MET A 1 102 ? -9.857 15.891 12.385 1.00 93.69 102 MET A O 1
ATOM 862 N N . GLU A 1 103 ? -10.415 14.072 11.181 1.00 94.50 103 GLU A N 1
ATOM 863 C CA . GLU A 1 103 ? -11.823 14.011 11.591 1.00 94.50 103 GLU A CA 1
ATOM 864 C C . GLU A 1 103 ? -11.986 13.543 13.046 1.00 94.50 103 GLU A C 1
ATOM 866 O O . GLU A 1 103 ? -12.843 14.057 13.762 1.00 94.50 103 GLU A O 1
ATOM 871 N N . GLU A 1 104 ? -11.146 12.613 13.509 1.00 93.00 104 GLU A N 1
ATOM 872 C CA . GLU A 1 104 ? -11.152 12.132 14.895 1.00 93.00 104 GLU A CA 1
ATOM 873 C C . GLU A 1 104 ? -10.677 13.203 15.885 1.00 93.00 104 GLU A C 1
ATOM 875 O O . GLU A 1 104 ? -11.359 13.499 16.870 1.00 93.00 104 GLU A O 1
ATOM 880 N N . ASN A 1 105 ? -9.482 13.764 15.664 1.00 92.75 105 ASN A N 1
ATOM 881 C CA . ASN A 1 105 ? -8.952 14.854 16.477 1.00 92.75 105 ASN A CA 1
ATOM 882 C C . ASN A 1 105 ? -7.798 15.583 15.760 1.00 92.75 105 ASN A C 1
ATOM 884 O O . ASN A 1 105 ? -6.649 15.128 15.823 1.00 92.75 105 ASN A O 1
ATOM 888 N N . PRO A 1 106 ? -8.039 16.776 15.188 1.00 94.50 106 PRO A N 1
ATOM 889 C CA . PRO A 1 106 ? -7.016 17.495 14.435 1.00 94.50 106 PRO A CA 1
ATOM 890 C C . PRO A 1 106 ? -5.846 17.962 15.315 1.00 94.50 106 PRO A C 1
ATOM 892 O O . PRO A 1 106 ? -4.723 18.070 14.831 1.00 94.50 106 PRO A O 1
ATOM 895 N N . PHE A 1 107 ? -6.056 18.175 16.621 1.00 96.25 107 PHE A N 1
ATOM 896 C CA . PHE A 1 107 ? -4.982 18.572 17.543 1.00 96.25 107 PHE A CA 1
ATOM 897 C C . PHE A 1 107 ? -4.018 17.430 17.873 1.00 96.25 107 PHE A C 1
ATOM 899 O O . PHE A 1 107 ? -2.890 17.687 18.285 1.00 96.25 107 PHE A O 1
ATOM 906 N N . LYS A 1 108 ? -4.449 16.176 17.691 1.00 96.00 108 LYS A N 1
ATOM 907 C CA . LYS A 1 108 ? -3.614 14.979 17.862 1.00 96.00 108 LYS A CA 1
ATOM 908 C C . LYS A 1 108 ? -3.157 14.376 16.540 1.00 96.00 108 LYS A C 1
ATOM 910 O O . LYS A 1 108 ? -2.536 13.320 16.548 1.00 96.00 108 LYS A O 1
ATOM 915 N N . PHE A 1 109 ? -3.431 15.039 15.416 1.00 94.38 109 PHE A N 1
ATOM 916 C CA . PHE A 1 109 ? -3.130 14.524 14.084 1.00 94.38 109 PHE A CA 1
ATOM 917 C C . PHE A 1 109 ? -1.678 14.043 13.955 1.00 94.38 109 PHE A C 1
ATOM 919 O O . PHE A 1 109 ? -1.446 12.892 13.598 1.00 94.38 109 PHE A O 1
ATOM 926 N N . THR A 1 110 ? -0.709 14.894 14.305 1.00 94.75 110 THR A N 1
ATOM 927 C CA . THR A 1 110 ? 0.719 14.566 14.185 1.00 94.75 110 THR A CA 1
ATOM 928 C C . THR A 1 110 ? 1.106 13.362 15.045 1.00 94.75 110 THR A C 1
ATOM 930 O O . THR A 1 110 ? 1.786 12.465 14.558 1.00 94.75 110 THR A O 1
ATOM 933 N N . GLU A 1 111 ? 0.627 13.307 16.293 1.00 96.12 111 GLU A N 1
ATOM 934 C CA . GLU A 1 111 ? 0.876 12.189 17.217 1.00 96.12 111 GLU A CA 1
ATOM 935 C C . GLU A 1 111 ? 0.269 10.881 16.684 1.00 96.12 111 GLU A C 1
ATOM 937 O O . GLU A 1 111 ? 0.938 9.846 16.635 1.00 96.12 111 GLU A O 1
ATOM 942 N N . ASN A 1 112 ? -0.985 10.929 16.229 1.00 95.75 112 ASN A N 1
ATOM 943 C CA . ASN A 1 112 ? -1.692 9.779 15.671 1.00 95.75 112 ASN A CA 1
ATOM 944 C C . ASN A 1 112 ? -1.009 9.263 14.402 1.00 95.75 112 ASN A C 1
ATOM 946 O O . ASN A 1 112 ? -0.836 8.053 14.248 1.00 95.75 112 ASN A O 1
ATOM 950 N N . MET A 1 113 ? -0.580 10.170 13.523 1.00 95.75 113 MET A N 1
ATOM 951 C CA . MET A 1 113 ? 0.091 9.816 12.280 1.00 95.75 113 MET A CA 1
ATOM 952 C C . MET A 1 113 ? 1.473 9.205 12.536 1.00 95.75 113 MET A C 1
ATOM 954 O O . MET A 1 113 ? 1.793 8.151 11.985 1.00 95.75 113 MET A O 1
ATOM 958 N N . GLU A 1 114 ? 2.271 9.794 13.431 1.00 95.12 114 GLU A N 1
ATOM 959 C CA . GLU A 1 114 ? 3.576 9.249 13.820 1.00 95.12 114 GLU A CA 1
ATOM 960 C C . GLU A 1 114 ? 3.438 7.853 14.446 1.00 95.12 114 GLU A C 1
ATOM 962 O O . GLU A 1 114 ? 4.184 6.922 14.107 1.00 95.12 114 GLU A O 1
ATOM 967 N N . ASN A 1 115 ? 2.446 7.682 15.323 1.00 94.94 115 ASN A N 1
ATOM 968 C CA . ASN A 1 115 ? 2.124 6.400 15.931 1.00 94.94 115 ASN A CA 1
ATOM 969 C C . ASN A 1 115 ? 1.694 5.369 14.876 1.00 94.94 115 ASN A C 1
ATOM 971 O O . ASN A 1 115 ? 2.205 4.247 14.871 1.00 94.94 115 ASN A O 1
ATOM 975 N N . PHE A 1 116 ? 0.803 5.739 13.954 1.00 94.62 116 PHE A N 1
ATOM 976 C CA . PHE A 1 116 ? 0.359 4.869 12.868 1.00 94.62 116 PHE A CA 1
ATOM 977 C C . PHE A 1 116 ? 1.533 4.416 11.996 1.00 94.62 116 PHE A C 1
ATOM 979 O O . PHE A 1 116 ? 1.726 3.216 11.778 1.00 94.62 116 PHE A O 1
ATOM 986 N N . GLU A 1 117 ? 2.384 5.338 11.552 1.00 93.12 117 GLU A N 1
ATOM 987 C CA . GLU A 1 117 ? 3.536 4.987 10.727 1.00 93.12 117 GLU A CA 1
ATOM 988 C C . GLU A 1 117 ? 4.510 4.059 11.450 1.00 93.12 117 GLU A C 1
ATOM 990 O O . GLU A 1 117 ? 4.964 3.055 10.895 1.00 93.12 117 GLU A O 1
ATOM 995 N N . THR A 1 118 ? 4.859 4.395 12.689 1.00 92.94 118 THR A N 1
ATOM 996 C CA . THR A 1 118 ? 5.933 3.717 13.420 1.00 92.94 118 THR A CA 1
ATOM 997 C C . THR A 1 118 ? 5.474 2.377 13.976 1.00 92.94 118 THR A C 1
ATOM 999 O O . THR A 1 118 ? 6.208 1.386 13.909 1.00 92.94 118 THR A O 1
ATOM 1002 N N . ASN A 1 119 ? 4.252 2.315 14.504 1.00 92.00 119 ASN A N 1
ATOM 1003 C CA . ASN A 1 119 ? 3.754 1.140 15.208 1.00 92.00 119 ASN A CA 1
ATOM 1004 C C . ASN A 1 119 ? 2.867 0.237 14.357 1.00 92.00 119 ASN A C 1
ATOM 1006 O O . ASN A 1 119 ? 2.840 -0.967 14.617 1.00 92.00 119 ASN A O 1
ATOM 1010 N N . PHE A 1 120 ? 2.199 0.760 13.328 1.00 92.06 120 PHE A N 1
ATOM 1011 C CA . PHE A 1 120 ? 1.327 -0.039 12.472 1.00 92.06 120 PHE A CA 1
ATOM 1012 C C . PHE A 1 120 ? 1.927 -0.286 11.084 1.00 92.06 120 PHE A C 1
ATOM 1014 O O . PHE A 1 120 ? 2.034 -1.447 10.678 1.00 92.06 120 PHE A O 1
ATOM 1021 N N . LEU A 1 121 ? 2.360 0.765 10.382 1.00 91.12 121 LEU A N 1
ATOM 1022 C CA . LEU A 1 121 ? 2.799 0.682 8.986 1.00 91.12 121 LEU A CA 1
ATOM 1023 C C . LEU A 1 121 ? 4.184 0.029 8.845 1.00 91.12 121 LEU A C 1
ATOM 1025 O O . LEU A 1 121 ? 4.362 -0.933 8.098 1.00 91.12 121 LEU A O 1
ATOM 1029 N N . LYS A 1 122 ? 5.174 0.506 9.610 1.00 87.81 122 LYS A N 1
ATOM 1030 C CA . LYS A 1 122 ? 6.576 0.053 9.535 1.00 87.81 122 LYS A CA 1
ATOM 1031 C C . LYS A 1 122 ? 6.836 -1.275 10.258 1.00 87.81 122 LYS A C 1
ATOM 1033 O O . LYS A 1 122 ? 7.886 -1.874 10.026 1.00 87.81 122 LYS A O 1
ATOM 1038 N N . LYS A 1 123 ? 5.907 -1.760 11.093 1.00 84.00 123 LYS A N 1
ATOM 1039 C CA . LYS A 1 123 ? 6.015 -3.045 11.815 1.00 84.00 123 LYS A CA 1
ATOM 1040 C C . LYS A 1 123 ? 5.216 -4.156 11.113 1.00 84.00 123 LYS A C 1
ATOM 1042 O O . LYS A 1 123 ? 3.997 -4.244 11.297 1.00 84.00 123 LYS A O 1
ATOM 1047 N N . PRO A 1 124 ? 5.856 -5.036 10.319 1.00 64.81 124 PRO A N 1
ATOM 1048 C CA . PRO A 1 124 ? 5.167 -6.141 9.661 1.00 64.81 124 PRO A CA 1
ATOM 1049 C C . PRO A 1 124 ? 4.839 -7.250 10.671 1.00 64.81 124 PRO A C 1
ATOM 1051 O O . PRO A 1 124 ? 5.667 -8.106 10.961 1.00 64.81 124 PRO A O 1
ATOM 1054 N N . ASN A 1 125 ? 3.604 -7.257 11.173 1.00 81.38 125 ASN A N 1
ATOM 1055 C CA . ASN A 1 125 ? 3.052 -8.339 11.995 1.00 81.38 125 ASN A CA 1
ATOM 1056 C C . ASN A 1 125 ? 2.220 -9.284 11.112 1.00 81.38 125 ASN A C 1
ATOM 1058 O O . ASN A 1 125 ? 1.014 -9.427 11.301 1.00 81.38 125 ASN A O 1
ATOM 1062 N N . TYR A 1 126 ? 2.851 -9.855 10.086 1.00 88.06 126 TYR A N 1
ATOM 1063 C CA . TYR A 1 126 ? 2.212 -10.805 9.172 1.00 88.06 126 TYR A CA 1
ATOM 1064 C C . TYR A 1 126 ? 2.448 -12.239 9.633 1.00 88.06 126 TYR A C 1
ATOM 1066 O O . TYR A 1 126 ? 3.517 -12.549 10.161 1.00 88.06 126 TYR A O 1
ATOM 1074 N N . THR A 1 127 ? 1.491 -13.132 9.373 1.00 90.12 127 THR A N 1
ATOM 1075 C CA . THR A 1 127 ? 1.777 -14.566 9.480 1.00 90.12 127 THR A CA 1
ATOM 1076 C C . THR A 1 127 ? 2.801 -14.963 8.408 1.00 90.12 127 THR A C 1
ATOM 1078 O O . THR A 1 127 ? 2.849 -14.326 7.345 1.00 90.12 127 THR A O 1
ATOM 1081 N N . PRO A 1 128 ? 3.627 -15.996 8.648 1.00 90.50 128 PRO A N 1
ATOM 1082 C CA . PRO A 1 128 ? 4.600 -16.464 7.664 1.00 90.50 128 PRO A CA 1
ATOM 1083 C C . PRO A 1 128 ? 3.976 -16.781 6.299 1.00 90.50 128 PRO A C 1
ATOM 1085 O O . PRO A 1 128 ? 4.533 -16.406 5.267 1.00 90.50 128 PRO A O 1
ATOM 1088 N N . GLU A 1 129 ? 2.794 -17.402 6.278 1.00 91.19 129 GLU A N 1
ATOM 1089 C CA . GLU A 1 129 ? 2.089 -17.782 5.050 1.00 91.19 129 GLU A CA 1
ATOM 1090 C C . GLU A 1 129 ? 1.632 -16.553 4.265 1.00 91.19 129 GLU A C 1
ATOM 1092 O O . GLU A 1 129 ? 1.799 -16.487 3.045 1.00 91.19 129 GLU A O 1
ATOM 1097 N N . TYR A 1 130 ? 1.077 -15.557 4.960 1.00 91.50 130 TYR A N 1
ATOM 1098 C CA . TYR A 1 130 ? 0.617 -14.326 4.328 1.00 91.50 130 TYR A CA 1
ATOM 1099 C C . TYR A 1 130 ? 1.788 -13.515 3.778 1.00 91.50 130 TYR A C 1
ATOM 1101 O O . TYR A 1 130 ? 1.771 -13.069 2.630 1.00 91.50 130 TYR A O 1
ATOM 1109 N N . LYS A 1 131 ? 2.854 -13.404 4.575 1.00 91.88 131 LYS A N 1
ATOM 1110 C CA . LYS A 1 131 ? 4.084 -12.731 4.171 1.00 91.88 131 LYS A CA 1
ATOM 1111 C C . LYS A 1 131 ? 4.704 -13.385 2.938 1.00 91.88 131 LYS A C 1
ATOM 1113 O O . LYS A 1 131 ? 5.099 -12.671 2.027 1.00 91.88 131 LYS A O 1
ATOM 1118 N N . ALA A 1 132 ? 4.733 -14.716 2.860 1.00 90.06 132 ALA A N 1
ATOM 1119 C CA . ALA A 1 132 ? 5.265 -15.422 1.695 1.00 90.06 132 ALA A CA 1
ATOM 1120 C C . ALA A 1 132 ? 4.500 -15.088 0.400 1.00 90.06 132 ALA A C 1
ATOM 1122 O O . ALA A 1 132 ? 5.116 -14.937 -0.660 1.00 90.06 132 ALA A O 1
ATOM 1123 N N . LYS A 1 133 ? 3.170 -14.922 0.480 1.00 92.38 133 LYS A N 1
ATOM 1124 C CA . LYS A 1 133 ? 2.343 -14.478 -0.654 1.00 92.38 133 LYS A CA 1
ATOM 1125 C C . LYS A 1 133 ? 2.665 -13.030 -1.043 1.00 92.38 133 LYS A C 1
ATOM 1127 O O . LYS A 1 133 ? 2.930 -12.774 -2.216 1.00 92.38 133 LYS A O 1
ATOM 1132 N N . LEU A 1 134 ? 2.752 -12.112 -0.077 1.00 91.50 134 LEU A N 1
ATOM 1133 C CA . LEU A 1 134 ? 3.177 -10.726 -0.329 1.00 91.50 134 LEU A CA 1
ATOM 1134 C C . LEU A 1 134 ? 4.592 -10.655 -0.927 1.00 91.50 134 LEU A C 1
ATOM 1136 O O . LEU A 1 134 ? 4.833 -9.908 -1.870 1.00 91.50 134 LEU A O 1
ATOM 1140 N N . ASP A 1 135 ? 5.527 -11.475 -0.451 1.00 89.94 135 ASP A N 1
ATOM 1141 C CA . ASP A 1 135 ? 6.900 -11.537 -0.962 1.00 89.94 135 ASP A CA 1
ATOM 1142 C C . ASP A 1 135 ? 6.967 -12.076 -2.396 1.00 89.94 135 ASP A C 1
ATOM 1144 O O . ASP A 1 135 ? 7.854 -11.699 -3.169 1.00 89.94 135 ASP A O 1
ATOM 1148 N N . LYS A 1 136 ? 6.039 -12.957 -2.791 1.00 90.81 136 LYS A N 1
ATOM 1149 C CA . LYS A 1 136 ? 5.887 -13.375 -4.192 1.00 90.81 136 LYS A CA 1
ATOM 1150 C C . LYS A 1 136 ? 5.466 -12.185 -5.063 1.00 90.81 136 LYS A C 1
ATOM 1152 O O . LYS A 1 136 ? 6.123 -11.925 -6.070 1.00 90.81 136 LYS A O 1
ATOM 1157 N N . ILE A 1 137 ? 4.457 -11.424 -4.635 1.00 89.25 137 ILE A N 1
ATOM 1158 C CA . ILE A 1 137 ? 3.982 -10.218 -5.336 1.00 89.25 137 ILE A CA 1
ATOM 1159 C C . ILE A 1 137 ? 5.103 -9.178 -5.435 1.00 89.25 137 ILE A C 1
ATOM 1161 O O . ILE A 1 137 ? 5.414 -8.693 -6.520 1.00 89.25 137 ILE A O 1
ATOM 1165 N N . LYS A 1 138 ? 5.790 -8.894 -4.325 1.00 88.94 138 LYS A N 1
ATOM 1166 C CA . LYS A 1 138 ? 6.901 -7.936 -4.268 1.00 88.94 138 LYS A CA 1
ATOM 1167 C C . LYS A 1 138 ? 8.038 -8.296 -5.222 1.00 88.94 138 LYS A C 1
ATOM 1169 O O . LYS A 1 138 ? 8.606 -7.417 -5.868 1.00 88.94 138 LYS A O 1
ATOM 1174 N N . ARG A 1 139 ? 8.372 -9.585 -5.345 1.00 86.31 139 ARG A N 1
ATOM 1175 C CA . ARG A 1 139 ? 9.359 -10.059 -6.329 1.00 86.31 139 ARG A CA 1
ATOM 1176 C C . ARG A 1 139 ? 8.896 -9.820 -7.765 1.00 86.31 139 ARG A C 1
ATOM 1178 O O . ARG A 1 139 ? 9.716 -9.386 -8.569 1.00 86.31 139 ARG A O 1
ATOM 1185 N N . SER A 1 140 ? 7.617 -10.051 -8.069 1.00 83.69 140 SER A N 1
ATOM 1186 C CA . SER A 1 140 ? 7.031 -9.737 -9.383 1.00 83.69 140 SER A CA 1
ATOM 1187 C C . SER A 1 140 ? 7.154 -8.248 -9.699 1.00 83.69 140 SER A C 1
ATOM 1189 O O . SER A 1 140 ? 7.709 -7.892 -10.733 1.00 83.69 140 SER A O 1
ATOM 1191 N N . LEU A 1 141 ? 6.765 -7.377 -8.762 1.00 82.12 141 LEU A N 1
ATOM 1192 C CA . LEU A 1 141 ? 6.850 -5.921 -8.925 1.00 82.12 141 LEU A CA 1
ATOM 1193 C C . LEU A 1 141 ? 8.285 -5.446 -9.193 1.00 82.12 141 LEU A C 1
ATOM 1195 O O . LEU A 1 141 ? 8.515 -4.615 -10.069 1.00 82.12 141 LEU A O 1
ATOM 1199 N N . LYS A 1 142 ? 9.278 -6.005 -8.487 1.00 81.88 142 LYS A N 1
ATOM 1200 C CA . LYS A 1 142 ? 10.695 -5.686 -8.731 1.00 81.88 142 LYS A CA 1
ATOM 1201 C C . LYS A 1 142 ? 11.155 -6.084 -10.136 1.00 81.88 142 LYS A C 1
ATOM 1203 O O . LYS A 1 142 ? 11.967 -5.373 -10.724 1.00 81.88 142 LYS A O 1
ATOM 1208 N N . LYS A 1 143 ? 10.658 -7.202 -10.672 1.00 78.25 143 LYS A N 1
ATOM 1209 C CA . LYS A 1 143 ? 10.956 -7.644 -12.043 1.00 78.25 143 LYS A CA 1
ATOM 1210 C C . LYS A 1 143 ? 10.265 -6.765 -13.083 1.00 78.25 143 LYS A C 1
ATOM 1212 O O . LYS A 1 143 ? 10.926 -6.316 -14.011 1.00 78.25 143 LYS A O 1
ATOM 1217 N N . GLU A 1 144 ? 8.980 -6.463 -12.899 1.00 75.75 144 GLU A N 1
ATOM 1218 C CA . GLU A 1 144 ? 8.225 -5.535 -13.757 1.00 75.75 144 GLU A CA 1
ATOM 1219 C C . GLU A 1 144 ? 8.922 -4.176 -13.852 1.00 75.75 144 GLU A C 1
ATOM 1221 O O . GLU A 1 144 ? 9.154 -3.678 -14.950 1.00 75.75 144 GLU A O 1
ATOM 1226 N N . ARG A 1 145 ? 9.354 -3.622 -12.711 1.00 75.62 145 ARG A N 1
ATOM 1227 C CA . ARG A 1 145 ? 10.120 -2.370 -12.667 1.00 75.62 145 ARG A CA 1
ATOM 1228 C C . ARG A 1 145 ? 11.396 -2.457 -13.510 1.00 75.62 145 ARG A C 1
ATOM 1230 O O . ARG A 1 145 ? 11.649 -1.567 -14.315 1.00 75.62 145 ARG A O 1
ATOM 1237 N N . LYS A 1 146 ? 12.203 -3.512 -13.335 1.00 73.62 146 LYS A N 1
ATOM 1238 C CA . LYS A 1 146 ? 13.442 -3.705 -14.112 1.00 73.62 146 LYS A CA 1
ATOM 1239 C C . LYS A 1 146 ? 13.175 -3.729 -15.614 1.00 73.62 146 LYS A C 1
ATOM 1241 O O . LYS A 1 146 ? 13.882 -3.061 -16.360 1.00 73.62 146 LYS A O 1
ATOM 1246 N N . LEU A 1 147 ? 12.149 -4.469 -16.037 1.00 69.69 147 LEU A N 1
ATOM 1247 C CA . LEU A 1 147 ? 11.751 -4.564 -17.441 1.00 69.69 147 LEU A CA 1
ATOM 1248 C C . LEU A 1 147 ? 11.321 -3.200 -17.996 1.00 69.69 147 LEU A C 1
ATOM 1250 O O . LEU A 1 147 ? 11.805 -2.805 -19.053 1.00 69.69 147 LEU A O 1
ATOM 1254 N N . ASN A 1 148 ? 10.482 -2.461 -17.266 1.00 66.50 148 ASN A N 1
ATOM 1255 C CA . ASN A 1 148 ? 9.977 -1.153 -17.694 1.00 66.50 148 ASN A CA 1
ATOM 1256 C C . ASN A 1 148 ? 11.070 -0.077 -17.771 1.00 66.50 148 ASN A C 1
ATOM 1258 O O . ASN A 1 148 ? 10.996 0.804 -18.621 1.00 66.50 148 ASN A O 1
ATOM 1262 N N . LEU A 1 149 ? 12.097 -0.162 -16.923 1.00 67.19 149 LEU A N 1
ATOM 1263 C CA . LEU A 1 149 ? 13.245 0.752 -16.938 1.00 67.19 149 LEU A CA 1
ATOM 1264 C C . LEU A 1 149 ? 14.386 0.289 -17.861 1.00 67.19 149 LEU A C 1
ATOM 1266 O O . LEU A 1 149 ? 15.428 0.940 -17.920 1.00 67.19 149 LEU A O 1
ATOM 1270 N N . GLY A 1 150 ? 14.228 -0.835 -18.570 1.00 61.62 150 GLY A N 1
ATOM 1271 C CA . GLY A 1 150 ? 15.272 -1.383 -19.443 1.00 61.62 150 GLY A CA 1
ATOM 1272 C C . GLY A 1 150 ? 16.526 -1.856 -18.696 1.00 61.62 150 GLY A C 1
ATOM 1273 O O . GLY A 1 150 ? 17.607 -1.939 -19.280 1.00 61.62 150 GLY A O 1
ATOM 1274 N N . GLU A 1 151 ? 16.412 -2.167 -17.402 1.00 63.22 151 GLU A N 1
ATOM 1275 C CA . GLU A 1 151 ? 17.515 -2.688 -16.597 1.00 63.22 151 GLU A CA 1
ATOM 1276 C C . GLU A 1 151 ? 17.791 -4.151 -16.994 1.00 63.22 151 GLU A C 1
ATOM 1278 O O . GLU A 1 151 ? 16.955 -5.034 -16.796 1.00 63.22 151 GLU A O 1
ATOM 1283 N N . ASN A 1 152 ? 18.971 -4.432 -17.559 1.00 52.31 152 ASN A N 1
ATOM 1284 C CA . ASN A 1 152 ? 19.337 -5.786 -17.984 1.00 52.31 152 ASN A CA 1
ATOM 1285 C C . ASN A 1 152 ? 19.386 -6.763 -16.796 1.00 52.31 152 ASN A C 1
ATOM 1287 O O . ASN A 1 152 ? 20.200 -6.611 -15.882 1.00 52.31 152 ASN A O 1
ATOM 1291 N N . ASP A 1 153 ? 18.574 -7.821 -16.850 1.00 52.31 153 ASP A N 1
ATOM 1292 C CA . ASP A 1 153 ? 18.700 -8.959 -15.942 1.00 52.31 153 ASP A CA 1
ATOM 1293 C C . ASP A 1 153 ? 19.836 -9.900 -16.377 1.00 52.31 153 ASP A C 1
ATOM 1295 O O . ASP A 1 153 ? 19.999 -10.228 -17.556 1.00 52.31 153 ASP A O 1
ATOM 1299 N N . SER A 1 154 ? 20.611 -10.361 -15.390 1.00 52.03 154 SER A N 1
ATOM 1300 C CA . SER A 1 154 ? 21.645 -11.393 -15.540 1.00 52.03 154 SER A CA 1
ATOM 1301 C C . SER A 1 154 ? 21.091 -12.640 -16.243 1.00 52.03 154 SER A C 1
ATOM 1303 O O . SER A 1 154 ? 19.983 -13.087 -15.949 1.00 52.03 154 SER A O 1
ATOM 1305 N N . PHE A 1 155 ? 21.887 -13.242 -17.134 1.00 42.34 155 PHE A N 1
ATOM 1306 C CA . PHE A 1 155 ? 21.563 -14.468 -17.880 1.00 42.34 155 PHE A CA 1
ATOM 1307 C C . PHE A 1 155 ? 21.023 -15.605 -16.986 1.00 42.34 155 PHE A C 1
ATOM 1309 O O . PHE A 1 155 ? 20.102 -16.316 -17.378 1.00 42.34 155 PHE A O 1
ATOM 1316 N N . TRP A 1 156 ? 21.519 -15.720 -15.750 1.00 42.06 156 TRP A N 1
ATOM 1317 C CA . TRP A 1 156 ? 21.070 -16.722 -14.777 1.00 42.06 156 TRP A CA 1
ATOM 1318 C C . TRP A 1 156 ? 19.658 -16.472 -14.230 1.00 42.06 156 TRP A C 1
ATOM 1320 O O . TRP A 1 156 ? 18.937 -17.427 -13.948 1.00 42.06 156 TRP A O 1
ATOM 1330 N N . ASN A 1 157 ? 19.224 -15.210 -14.153 1.00 52.28 157 ASN A N 1
ATOM 1331 C CA . ASN A 1 157 ? 17.867 -14.862 -13.719 1.00 52.28 157 ASN A CA 1
ATOM 1332 C C . ASN A 1 157 ? 16.819 -15.273 -14.763 1.00 52.28 157 ASN A C 1
ATOM 1334 O O . ASN A 1 157 ? 15.710 -15.638 -14.397 1.00 52.28 157 ASN A O 1
ATOM 1338 N N . LYS A 1 158 ? 17.178 -15.276 -16.056 1.00 48.41 158 LYS A N 1
ATOM 1339 C CA . LYS A 1 158 ? 16.289 -15.717 -17.145 1.00 48.41 158 LYS A CA 1
ATOM 1340 C C . LYS A 1 158 ? 16.043 -17.228 -17.147 1.00 48.41 158 LYS A C 1
ATOM 1342 O O . LYS A 1 158 ? 14.969 -17.661 -17.539 1.00 48.41 158 LYS A O 1
ATOM 1347 N N . ILE A 1 159 ? 17.028 -18.022 -16.722 1.00 42.94 159 ILE A N 1
ATOM 1348 C CA . ILE A 1 159 ? 16.941 -19.493 -16.704 1.00 42.94 159 ILE A CA 1
ATOM 1349 C C . ILE A 1 159 ? 16.127 -19.997 -15.503 1.00 42.94 159 ILE A C 1
ATOM 1351 O O . ILE A 1 159 ? 15.429 -20.999 -15.614 1.00 42.94 159 ILE A O 1
ATOM 1355 N N . LEU A 1 160 ? 16.180 -19.297 -14.368 1.00 48.56 160 LEU A N 1
ATOM 1356 C CA . LEU A 1 160 ? 15.422 -19.657 -13.162 1.00 48.56 160 LEU A CA 1
ATOM 1357 C C . LEU A 1 160 ? 13.943 -19.229 -13.219 1.00 48.56 160 LEU A C 1
ATOM 1359 O O . LEU A 1 160 ? 13.154 -19.652 -12.382 1.00 48.56 160 LEU A O 1
ATOM 1363 N N . ASP A 1 161 ? 13.559 -18.433 -14.218 1.00 47.62 161 ASP A N 1
ATOM 1364 C CA . ASP A 1 161 ? 12.217 -17.865 -14.390 1.00 47.62 161 ASP A CA 1
ATOM 1365 C C . ASP A 1 161 ? 11.256 -18.752 -15.208 1.00 47.62 161 ASP A C 1
ATOM 1367 O O . ASP A 1 161 ? 10.251 -18.274 -15.723 1.00 47.62 161 ASP A O 1
ATOM 1371 N N . ILE A 1 162 ? 11.508 -20.061 -15.313 1.00 44.56 162 ILE A N 1
ATOM 1372 C CA . ILE A 1 162 ? 10.632 -21.006 -16.040 1.00 44.56 162 ILE A CA 1
ATOM 1373 C C . ILE A 1 162 ? 9.224 -21.126 -15.404 1.00 44.56 162 ILE A C 1
ATOM 1375 O O . ILE A 1 162 ? 8.283 -21.543 -16.075 1.00 44.56 162 ILE A O 1
ATOM 1379 N N . ASP A 1 163 ? 9.029 -20.636 -14.176 1.00 37.69 163 ASP A N 1
ATOM 1380 C CA . ASP A 1 163 ? 7.716 -20.551 -13.514 1.00 37.69 163 ASP A CA 1
ATOM 1381 C C . ASP A 1 163 ? 6.815 -19.396 -14.036 1.00 37.69 163 ASP A C 1
ATOM 1383 O O . ASP A 1 163 ? 5.680 -19.247 -13.585 1.00 37.69 163 ASP A O 1
ATOM 1387 N N . ASN A 1 164 ? 7.281 -18.565 -14.984 1.00 44.78 164 ASN A N 1
ATOM 1388 C CA . ASN A 1 164 ? 6.603 -17.337 -15.453 1.00 44.78 164 ASN A CA 1
ATOM 1389 C C . ASN A 1 164 ? 5.704 -17.495 -16.701 1.00 44.78 164 ASN A C 1
ATOM 1391 O O . ASN A 1 164 ? 5.472 -16.530 -17.432 1.00 44.78 164 ASN A O 1
ATOM 1395 N N . LEU A 1 165 ? 5.145 -18.675 -16.968 1.00 39.84 165 LEU A N 1
ATOM 1396 C CA . LEU A 1 165 ? 4.214 -18.838 -18.099 1.00 39.84 165 LEU A CA 1
ATOM 1397 C C . LEU A 1 165 ? 2.840 -18.164 -17.879 1.00 39.84 165 LEU A C 1
ATOM 1399 O O . LEU A 1 165 ? 2.114 -17.958 -18.850 1.00 39.84 165 LEU A O 1
ATOM 1403 N N . GLU A 1 166 ? 2.509 -17.762 -16.645 1.00 37.44 166 GLU A N 1
ATOM 1404 C CA . GLU A 1 166 ? 1.177 -17.244 -16.273 1.00 37.44 166 GLU A CA 1
ATOM 1405 C C . GLU A 1 166 ? 1.100 -15.733 -15.991 1.00 37.44 166 GLU A C 1
ATOM 1407 O O . GLU A 1 166 ? 0.007 -15.203 -15.813 1.00 37.44 166 G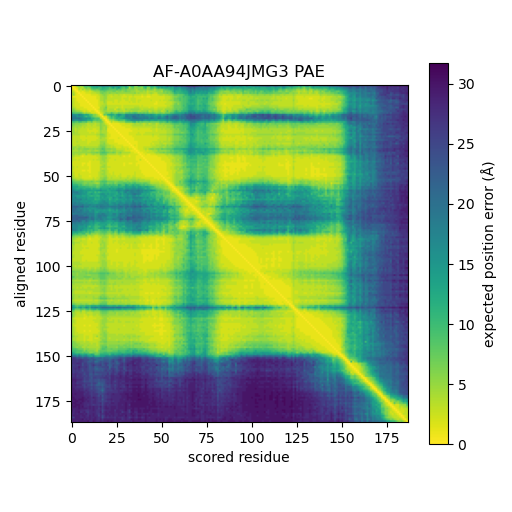LU A O 1
ATOM 1412 N N . LEU A 1 167 ? 2.217 -15.002 -16.006 1.00 38.69 167 LEU A N 1
ATOM 1413 C CA . LEU A 1 167 ? 2.226 -13.545 -15.827 1.00 38.69 167 LEU A CA 1
ATOM 1414 C C . LEU A 1 167 ? 2.854 -12.895 -17.056 1.00 38.69 167 LEU A C 1
ATOM 1416 O O . LEU A 1 167 ? 4.042 -12.583 -17.081 1.00 38.69 167 LEU A O 1
ATOM 1420 N N . LYS A 1 168 ? 2.048 -12.707 -18.103 1.00 34.94 168 LYS A N 1
ATOM 1421 C CA . LYS A 1 168 ? 2.394 -11.803 -19.202 1.00 34.94 168 LYS A CA 1
ATOM 1422 C C . LYS A 1 168 ? 1.752 -10.435 -18.951 1.00 34.94 168 LYS A C 1
ATOM 1424 O O . LYS A 1 168 ? 0.553 -10.307 -19.185 1.00 34.94 168 LYS A O 1
ATOM 1429 N N . PRO A 1 169 ? 2.516 -9.399 -18.570 1.00 32.81 169 PRO A N 1
ATOM 1430 C CA . PRO A 1 169 ? 2.217 -8.040 -18.992 1.00 32.81 169 PRO A CA 1
ATOM 1431 C C . PRO A 1 169 ? 2.526 -7.914 -20.490 1.00 32.81 169 PRO A C 1
ATOM 1433 O O . PRO A 1 169 ? 3.388 -8.621 -21.019 1.00 32.81 169 PRO A O 1
ATOM 1436 N N . ASN A 1 170 ? 1.815 -7.022 -21.176 1.00 33.19 170 ASN A N 1
ATOM 1437 C CA . ASN A 1 170 ? 1.988 -6.686 -22.589 1.00 33.19 170 ASN A CA 1
ATOM 1438 C C . ASN A 1 170 ? 3.459 -6.416 -22.978 1.00 33.19 170 ASN A C 1
ATOM 1440 O O . ASN A 1 170 ? 3.916 -5.277 -23.002 1.00 33.19 170 ASN A O 1
ATOM 1444 N N . ILE A 1 171 ? 4.189 -7.450 -23.403 1.00 30.64 171 ILE A N 1
ATOM 1445 C CA . ILE A 1 171 ? 5.382 -7.303 -24.248 1.00 30.64 171 ILE A CA 1
ATOM 1446 C C . ILE A 1 171 ? 4.882 -7.052 -25.674 1.00 30.64 171 ILE A C 1
ATOM 1448 O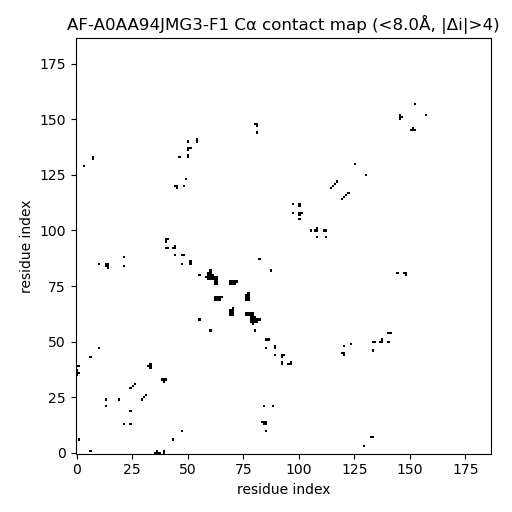 O . ILE A 1 171 ? 4.968 -7.935 -26.521 1.00 30.64 171 ILE A O 1
ATOM 1452 N N . ALA A 1 172 ? 4.265 -5.897 -25.929 1.00 34.91 172 ALA A N 1
ATOM 1453 C CA . ALA A 1 172 ? 3.938 -5.466 -27.289 1.00 34.91 172 ALA A CA 1
ATOM 1454 C C . ALA A 1 172 ? 3.519 -3.985 -27.365 1.00 34.91 172 ALA A C 1
ATOM 1456 O O . ALA A 1 172 ? 2.454 -3.655 -27.871 1.00 34.91 172 ALA A O 1
ATOM 1457 N N . GLY A 1 173 ? 4.418 -3.075 -26.984 1.00 29.98 173 GLY A N 1
ATOM 1458 C CA . GLY A 1 173 ? 4.568 -1.822 -27.746 1.00 29.98 173 GLY A CA 1
ATOM 1459 C C . GLY A 1 173 ? 5.188 -2.058 -29.138 1.00 29.98 173 GLY A C 1
ATOM 1460 O O . GLY A 1 173 ? 5.359 -1.132 -29.921 1.00 29.98 173 GLY A O 1
ATOM 1461 N N . ILE A 1 174 ? 5.524 -3.312 -29.458 1.00 36.94 174 ILE A N 1
ATOM 1462 C CA . ILE A 1 174 ? 5.972 -3.780 -30.764 1.00 36.94 174 ILE A CA 1
ATOM 1463 C C . ILE A 1 174 ? 5.002 -4.888 -31.166 1.00 36.94 174 ILE A C 1
ATOM 1465 O O . ILE A 1 174 ? 4.973 -5.947 -30.540 1.00 36.94 174 ILE A O 1
ATOM 1469 N N . GLY A 1 175 ? 4.181 -4.634 -32.184 1.00 28.45 175 GLY A N 1
ATOM 1470 C CA . GLY A 1 175 ? 3.300 -5.635 -32.772 1.00 28.45 175 GLY A CA 1
ATOM 1471 C C . GLY A 1 175 ? 4.112 -6.782 -33.369 1.00 28.45 175 GLY A C 1
ATOM 1472 O O . GLY A 1 175 ? 4.496 -6.736 -34.532 1.00 28.45 175 GLY A O 1
ATOM 1473 N N . LEU A 1 176 ? 4.377 -7.818 -32.576 1.00 32.91 176 LEU A N 1
ATOM 1474 C CA . LEU A 1 176 ? 4.862 -9.099 -33.070 1.00 32.91 176 LEU A CA 1
ATOM 1475 C C . LEU A 1 176 ? 3.670 -10.041 -33.196 1.00 32.91 176 LEU A C 1
ATOM 1477 O O . LEU A 1 176 ? 3.163 -10.604 -32.227 1.00 32.91 176 LEU A O 1
ATOM 1481 N N . ASN A 1 177 ? 3.211 -10.184 -34.435 1.00 34.28 177 ASN A N 1
ATOM 1482 C CA . ASN A 1 177 ? 2.172 -11.117 -34.824 1.00 34.28 177 ASN A CA 1
ATOM 1483 C C . ASN A 1 177 ? 2.722 -12.552 -34.729 1.00 34.28 177 ASN A C 1
ATOM 1485 O O . ASN A 1 177 ? 3.378 -13.044 -35.645 1.00 34.28 177 ASN A O 1
ATOM 1489 N N . PHE A 1 178 ? 2.475 -13.24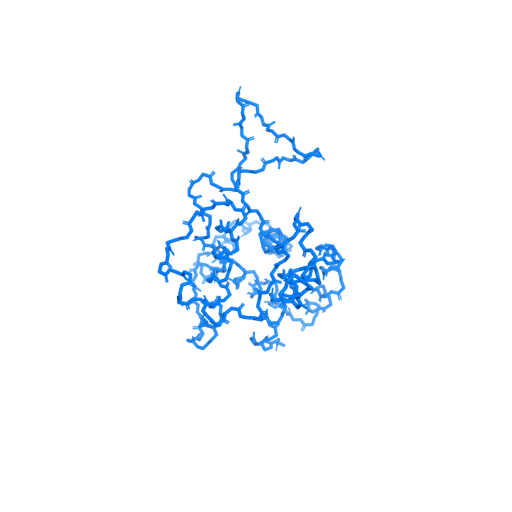5 -33.614 1.00 40.66 178 PHE A N 1
ATOM 1490 C CA . PHE A 1 178 ? 2.933 -14.630 -33.411 1.00 40.66 178 PHE A CA 1
ATOM 1491 C C . PHE A 1 178 ? 2.434 -15.603 -34.499 1.00 40.66 178 PHE A C 1
ATOM 1493 O O . PHE A 1 178 ? 3.088 -16.617 -34.752 1.00 40.66 178 PHE A O 1
ATOM 1500 N N . ASN A 1 179 ? 1.351 -15.269 -35.214 1.00 38.09 179 ASN A N 1
ATOM 1501 C CA . ASN A 1 179 ? 0.886 -16.052 -36.362 1.0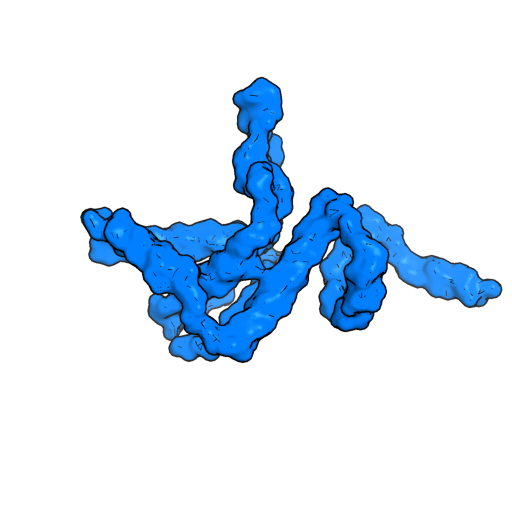0 38.09 179 ASN A CA 1
ATOM 1502 C C . ASN A 1 179 ? 1.860 -16.004 -37.558 1.00 38.09 179 ASN A C 1
ATOM 1504 O O . ASN A 1 179 ? 1.943 -16.976 -38.307 1.00 38.09 179 ASN A O 1
ATOM 1508 N N . GLU A 1 180 ? 2.646 -14.934 -37.733 1.00 40.56 180 GLU A N 1
ATOM 1509 C CA . GLU A 1 180 ? 3.683 -14.862 -38.778 1.00 40.56 180 GLU A CA 1
ATOM 1510 C C . GLU A 1 180 ? 4.904 -15.729 -38.456 1.00 40.56 180 GLU A C 1
ATOM 1512 O O . GLU A 1 180 ? 5.474 -16.350 -39.355 1.00 40.56 180 GLU A O 1
ATOM 1517 N N . ILE A 1 181 ? 5.287 -15.823 -37.180 1.00 46.78 181 ILE A N 1
ATOM 1518 C CA . ILE A 1 181 ? 6.411 -16.666 -36.746 1.00 46.78 181 ILE A CA 1
ATOM 1519 C C . ILE A 1 181 ? 6.052 -18.144 -36.933 1.00 46.78 181 ILE A C 1
ATOM 1521 O O . ILE A 1 181 ? 6.841 -18.903 -37.492 1.00 46.78 181 ILE A O 1
ATOM 1525 N N . ILE A 1 182 ? 4.836 -18.543 -36.552 1.00 43.78 182 ILE A N 1
ATOM 1526 C CA . ILE A 1 182 ? 4.360 -19.927 -36.699 1.00 43.78 182 ILE A CA 1
ATOM 1527 C C . ILE A 1 182 ? 4.241 -20.324 -38.181 1.00 43.78 182 ILE A C 1
ATOM 1529 O O . ILE A 1 182 ? 4.611 -21.439 -38.548 1.00 43.78 182 ILE A O 1
ATOM 1533 N N . ASN A 1 183 ? 3.813 -19.409 -39.057 1.00 43.62 183 ASN A N 1
ATOM 1534 C CA . ASN A 1 183 ? 3.762 -19.668 -40.500 1.00 43.62 183 ASN A CA 1
ATOM 1535 C C . ASN A 1 183 ? 5.150 -19.752 -41.159 1.00 43.62 183 ASN A C 1
ATOM 1537 O O . ASN A 1 183 ? 5.292 -20.422 -42.181 1.00 43.62 183 ASN A O 1
ATOM 1541 N N . LYS A 1 184 ? 6.189 -19.138 -40.575 1.00 45.12 184 LYS A N 1
ATOM 1542 C CA . LYS A 1 184 ? 7.575 -19.233 -41.069 1.00 45.12 184 LYS A CA 1
ATOM 1543 C C . LYS A 1 184 ? 8.239 -20.585 -40.792 1.00 45.12 184 LYS A C 1
ATOM 1545 O O . LYS A 1 184 ? 9.116 -20.974 -41.550 1.00 45.12 184 LYS A O 1
ATOM 1550 N N . PHE A 1 185 ? 7.807 -21.304 -39.755 1.00 48.34 185 PHE A N 1
ATOM 1551 C CA . PHE A 1 185 ? 8.301 -22.650 -39.422 1.00 48.34 185 PHE A CA 1
ATOM 1552 C C . PHE A 1 185 ? 7.485 -23.786 -40.059 1.00 48.34 185 PHE A C 1
ATOM 1554 O O . PHE A 1 185 ? 7.783 -24.957 -39.842 1.00 48.34 185 PHE A O 1
ATOM 1561 N N . ARG A 1 186 ? 6.453 -23.454 -40.846 1.00 42.25 186 ARG A N 1
ATOM 1562 C CA . ARG A 1 186 ? 5.613 -24.411 -41.584 1.00 42.25 186 ARG A CA 1
ATOM 1563 C C . ARG A 1 186 ? 5.889 -24.451 -43.095 1.00 42.25 186 ARG A C 1
ATOM 1565 O O . ARG A 1 186 ? 5.056 -24.964 -43.838 1.00 42.25 186 ARG A O 1
ATOM 1572 N N . LYS A 1 187 ? 7.035 -23.936 -43.547 1.00 38.84 187 LYS A N 1
ATOM 1573 C CA . LYS A 1 187 ? 7.530 -24.115 -44.919 1.00 38.84 187 LYS A CA 1
ATOM 1574 C C . LYS A 1 187 ? 8.762 -25.000 -44.943 1.00 38.84 187 LYS A C 1
ATOM 1576 O O . LYS A 1 187 ? 9.659 -24.744 -44.114 1.00 38.84 187 LYS A O 1
#

Secondary structure (DSSP, 8-state):
---HHHHHHHHHHHHH-SSS-HHHHIIIIIHHHHHH-TTHHHHHHHHHHHHHTTTSPTTSSSBPEETTEE-EETTEEPBSS---HHHHHHHHHHHHHHHHHHHH-GGGHHHHHHHIIIIIISS----HHHHHHHHHHHHHHHHHHHHHTT-PPPHHHHHTTTT-TT------SS---HHHHHHHTT-

Foldseek 3Di:
DDDLVVLLVLVVCLQPDPDDDLVRCCVVPVVVVCVVDVCSLLVSLLLLLVLCPPLDDVQFQAFDDDPNDQDDDPNHGDTHADDGSSNVVNVVSLVVVLVVLCVVPVVCSVVSSVCSCPPPRVDPPDDPVSVVSSVVSSVVSSVVRCVVVVNDDDPVVVVVVPVPPPDDDDPPVPPDPVVVVVVVVVD

Mean predicted aligned error: 12.29 Å

Organism: NCBI:txid996

Nearest PDB structures (foldseek):
  8rm5-assembly1_A  TM=3.220E-01  e=7.162E+00  Homo sapiens

Solvent-accessible surface area (backbone atoms only — not comparable to full-atom values): 11355 Å² total; per-residue (Å²): 117,84,56,74,68,55,57,53,51,51,53,50,49,61,71,68,47,90,84,60,55,70,66,57,44,40,64,73,51,49,50,61,52,40,78,71,20,96,59,44,60,62,52,52,36,34,54,46,47,61,45,56,55,88,61,62,57,96,80,40,71,35,81,31,64,59,99,88,39,80,40,65,53,98,88,38,82,32,54,28,75,83,85,51,65,63,54,60,48,45,53,53,38,49,50,53,53,51,49,50,38,45,71,75,39,60,91,46,29,67,62,53,50,53,46,42,46,61,66,53,51,71,43,86,86,62,57,72,72,59,43,52,54,50,52,51,51,33,53,50,52,50,48,53,50,31,61,77,71,68,52,84,75,57,76,68,60,66,68,73,46,75,83,54,85,83,69,79,74,88,87,52,98,55,91,73,62,65,70,60,58,57,56,62,75,72,111

pLDDT: mean 74.45, std 19.41, range [28.45, 96.25]